Protein AF-A0A353QEZ8-F1 (afdb_monomer_lite)

Sequence (221 aa):
MSKSEMMSGVDLIPYDQINIMETLREEAIQALGQERWDVITAGIEMPADDMEPEYLSHLTRELLKHIDSMVDPHVSRTIFCRVKHGLKHSDFRWAREQFLKYNDIDSFCAAMRSETLDKFALTAKTGAFYHGQPVDDSVLRFVREQPYLLYGARDRNTIAAIAIPCETQKYLRESDPVKKKYYACHCQFARESLLQKEGTVSTTLCNCSLGHTKVFWEAAL

Secondary structure (DSSP, 8-state):
-----GGGGGGG--GGG--HHHHHHHHHHHHH-HHHHHHHTTTPPPP-TTS-HHHHHHHHHHHHHHHHHHS-HHHHHHHHTS-TT---GGGGHHHHHHHHHH-SHHHHHHHHHHHHHHHHHHHHHHT-EETTEE--HHHHHHHHH-TTBTT-EEETTEEE-BPPPTTHHHHHH--SHHHHHHHH---HHHHGGGG-TT----GGGGGSTTTTHHHHHHHH-

Structure (mmCIF, N/CA/C/O backbone):
data_AF-A0A353QEZ8-F1
#
_entry.id   AF-A0A353QEZ8-F1
#
loop_
_atom_site.group_PDB
_atom_site.id
_atom_site.type_symbol
_atom_site.label_atom_id
_atom_site.label_alt_id
_atom_site.label_comp_id
_atom_site.label_asym_id
_atom_site.label_entity_id
_atom_site.label_seq_id
_atom_site.pdbx_PDB_ins_code
_atom_site.Cartn_x
_atom_site.Cartn_y
_atom_site.Cartn_z
_atom_site.occupancy
_atom_site.B_iso_or_equiv
_atom_site.auth_seq_id
_atom_site.auth_comp_id
_atom_site.auth_asym_id
_atom_site.auth_atom_id
_atom_site.pdbx_PDB_model_num
ATOM 1 N N . MET A 1 1 ? 16.031 1.992 -30.615 1.00 35.91 1 MET A N 1
ATOM 2 C CA . MET A 1 1 ? 14.703 2.335 -30.065 1.00 35.91 1 MET A CA 1
ATOM 3 C C . MET A 1 1 ? 14.927 3.339 -28.952 1.00 35.91 1 MET A C 1
ATOM 5 O O . MET A 1 1 ? 15.820 3.106 -28.146 1.00 35.91 1 MET A O 1
ATOM 9 N N . SER A 1 2 ? 14.219 4.471 -28.974 1.00 39.56 2 SER A N 1
ATOM 10 C CA . SER A 1 2 ? 14.243 5.448 -27.876 1.00 39.56 2 SER A CA 1
ATOM 11 C C . SER A 1 2 ? 14.005 4.717 -26.554 1.00 39.56 2 SER A C 1
ATOM 13 O O . SER A 1 2 ? 13.155 3.824 -26.524 1.00 39.56 2 SER A O 1
ATOM 15 N N . LYS A 1 3 ? 14.764 5.040 -25.498 1.00 47.81 3 LYS A N 1
ATOM 16 C CA . LYS A 1 3 ? 14.470 4.534 -24.151 1.00 47.81 3 LYS A CA 1
ATOM 17 C C . LYS A 1 3 ? 13.028 4.927 -23.848 1.00 47.81 3 LYS A C 1
ATOM 19 O O . LYS A 1 3 ? 12.711 6.108 -23.781 1.00 47.81 3 LYS A O 1
ATOM 24 N N . SER A 1 4 ? 12.158 3.930 -23.776 1.00 50.00 4 SER A N 1
ATOM 25 C CA . SER A 1 4 ? 10.764 4.124 -23.415 1.00 50.00 4 SER A CA 1
ATOM 26 C C . SER A 1 4 ? 10.732 4.685 -21.998 1.00 50.00 4 SER A C 1
ATOM 28 O O . SER A 1 4 ? 11.119 3.992 -21.066 1.00 50.00 4 SER A O 1
ATOM 30 N N . GLU A 1 5 ? 10.302 5.933 -21.844 1.00 67.94 5 GLU A N 1
ATOM 31 C CA . GLU A 1 5 ? 9.960 6.531 -20.551 1.00 67.94 5 GLU A CA 1
ATOM 32 C C . GLU A 1 5 ? 8.515 6.149 -20.208 1.00 67.94 5 GLU A C 1
ATOM 34 O O . GLU A 1 5 ? 7.659 7.003 -20.004 1.00 67.94 5 GLU A O 1
ATOM 39 N N . MET A 1 6 ? 8.184 4.857 -20.253 1.00 73.44 6 MET A N 1
ATOM 40 C CA . MET A 1 6 ? 6.796 4.430 -20.078 1.00 73.44 6 MET A CA 1
ATOM 41 C C . MET A 1 6 ? 6.323 4.745 -18.663 1.00 73.44 6 MET A C 1
ATOM 43 O O . MET A 1 6 ? 5.170 5.121 -18.489 1.00 73.44 6 MET A O 1
ATOM 47 N N . MET A 1 7 ? 7.208 4.651 -17.670 1.00 72.81 7 MET A N 1
ATOM 48 C CA . MET A 1 7 ? 6.877 4.952 -16.283 1.00 72.81 7 MET A CA 1
ATOM 49 C C . MET A 1 7 ? 7.164 6.405 -15.870 1.00 72.81 7 MET A C 1
ATOM 51 O O . MET A 1 7 ? 7.142 6.682 -14.674 1.00 72.81 7 MET A O 1
ATOM 55 N N . SER A 1 8 ? 7.448 7.342 -16.786 1.00 71.00 8 SER A N 1
ATOM 56 C CA . SER A 1 8 ? 7.595 8.766 -16.409 1.00 71.00 8 SER A CA 1
ATOM 57 C C . SER A 1 8 ? 6.282 9.384 -15.928 1.00 71.00 8 SER A C 1
ATOM 59 O O . SER A 1 8 ? 6.289 10.304 -15.119 1.00 71.00 8 SER A O 1
ATOM 61 N N . GLY A 1 9 ? 5.139 8.831 -16.350 1.00 72.31 9 GLY A N 1
ATOM 62 C CA . GLY A 1 9 ? 3.827 9.263 -15.868 1.00 72.31 9 GLY A CA 1
ATOM 63 C C . GLY A 1 9 ? 3.590 9.003 -14.375 1.00 72.31 9 GLY A C 1
ATOM 64 O O . GLY A 1 9 ? 2.704 9.615 -13.788 1.00 72.31 9 GLY A O 1
ATOM 65 N N . VAL A 1 10 ? 4.392 8.141 -13.738 1.00 73.38 10 VAL A N 1
ATOM 66 C CA . VAL A 1 10 ? 4.358 7.919 -12.281 1.00 73.38 10 VAL A CA 1
ATOM 67 C C . VAL A 1 10 ? 4.834 9.156 -11.524 1.00 73.38 10 VAL A C 1
ATOM 69 O O . VAL A 1 10 ? 4.307 9.469 -10.459 1.00 73.38 10 VAL A O 1
ATOM 72 N N . ASP A 1 11 ? 5.792 9.887 -12.092 1.00 73.31 11 ASP A N 1
ATOM 73 C CA . ASP A 1 11 ? 6.362 11.087 -11.476 1.00 73.31 11 ASP A CA 1
ATOM 74 C C . ASP A 1 11 ? 5.389 12.284 -11.532 1.00 73.31 11 ASP A C 1
ATOM 76 O O . ASP A 1 11 ? 5.638 13.316 -10.916 1.00 73.31 11 ASP A O 1
ATOM 80 N N . LEU A 1 12 ? 4.261 12.143 -12.244 1.00 74.94 12 LEU A N 1
ATOM 81 C CA . LEU A 1 12 ? 3.205 13.153 -12.381 1.00 74.94 12 LEU A CA 1
ATOM 82 C C . LEU A 1 12 ? 2.049 12.968 -11.381 1.00 74.94 12 LEU A C 1
ATOM 84 O O . LEU A 1 12 ? 1.068 13.708 -11.447 1.00 74.94 12 LEU A O 1
ATOM 88 N N . ILE A 1 13 ? 2.122 11.976 -10.484 1.00 75.25 13 ILE A N 1
ATOM 89 C CA . ILE A 1 13 ? 1.060 11.709 -9.505 1.00 75.25 13 ILE A CA 1
ATOM 90 C C . ILE A 1 13 ? 1.039 12.832 -8.444 1.00 75.25 13 ILE A C 1
ATOM 92 O O . ILE A 1 13 ? 2.059 13.055 -7.785 1.00 75.25 13 ILE A O 1
ATOM 96 N N . PRO A 1 14 ? -0.103 13.516 -8.228 1.00 72.88 14 PRO A N 1
ATOM 97 C CA . PRO A 1 14 ? -0.186 14.707 -7.378 1.00 72.88 14 PRO A CA 1
ATOM 98 C C . PRO A 1 14 ? -0.328 14.355 -5.889 1.00 72.88 14 PRO A C 1
ATOM 100 O O . PRO A 1 14 ? -1.375 14.576 -5.284 1.00 72.88 14 PRO A O 1
ATOM 103 N N . TYR A 1 15 ? 0.716 13.773 -5.289 1.00 71.75 15 TYR A N 1
ATOM 104 C CA . TYR A 1 15 ? 0.690 13.343 -3.882 1.00 71.75 15 TYR A CA 1
ATOM 105 C C . TYR A 1 15 ? 0.483 14.475 -2.863 1.00 71.75 15 TYR A C 1
ATOM 107 O O . TYR A 1 15 ? 0.066 14.217 -1.740 1.00 71.75 15 TYR A O 1
ATOM 115 N N . ASP A 1 16 ? 0.765 15.713 -3.252 1.00 65.69 16 ASP A N 1
ATOM 116 C CA . ASP A 1 16 ? 0.730 16.921 -2.427 1.00 65.69 16 ASP A CA 1
ATOM 117 C C . ASP A 1 16 ? -0.678 17.497 -2.195 1.00 65.69 16 ASP A C 1
ATOM 119 O O . ASP A 1 16 ? -0.845 18.374 -1.351 1.00 65.69 16 ASP A O 1
ATOM 123 N N . GLN A 1 17 ? -1.697 17.008 -2.907 1.00 65.06 17 GLN A N 1
ATOM 124 C CA . GLN A 1 17 ? -3.075 17.526 -2.841 1.00 65.06 17 GLN A CA 1
ATOM 125 C C . GLN A 1 17 ? -4.049 16.581 -2.128 1.00 65.06 17 GLN A C 1
ATOM 127 O O . GLN A 1 17 ? -5.261 16.654 -2.328 1.00 65.06 17 GLN A O 1
ATOM 132 N N . ILE A 1 18 ? -3.526 15.648 -1.339 1.00 72.88 18 ILE A N 1
ATOM 133 C CA . ILE A 1 18 ? -4.266 14.469 -0.907 1.00 72.88 18 ILE A CA 1
ATOM 134 C C . ILE A 1 18 ? -4.491 14.512 0.601 1.00 72.88 18 ILE A C 1
ATOM 136 O O . ILE A 1 18 ? -3.535 14.560 1.366 1.00 72.88 18 ILE A O 1
ATOM 140 N N . ASN A 1 19 ? -5.757 14.410 1.012 1.00 83.94 19 ASN A N 1
ATOM 141 C CA . ASN A 1 19 ? -6.149 14.157 2.395 1.00 83.94 19 ASN A CA 1
ATOM 142 C C . ASN A 1 19 ? -6.776 12.759 2.490 1.00 83.94 19 ASN A C 1
ATOM 144 O O . ASN A 1 19 ? -7.874 12.498 1.979 1.00 83.94 19 ASN A O 1
ATOM 148 N N . ILE A 1 20 ? -6.052 11.841 3.134 1.00 88.81 20 ILE A N 1
ATOM 149 C CA . ILE A 1 20 ? -6.443 10.426 3.219 1.00 88.81 20 ILE A CA 1
ATOM 150 C C . ILE A 1 20 ? -7.762 10.251 3.977 1.00 88.81 20 ILE A C 1
ATOM 152 O O . ILE A 1 20 ? -8.596 9.417 3.605 1.00 88.81 20 ILE A O 1
ATOM 156 N N . MET A 1 21 ? -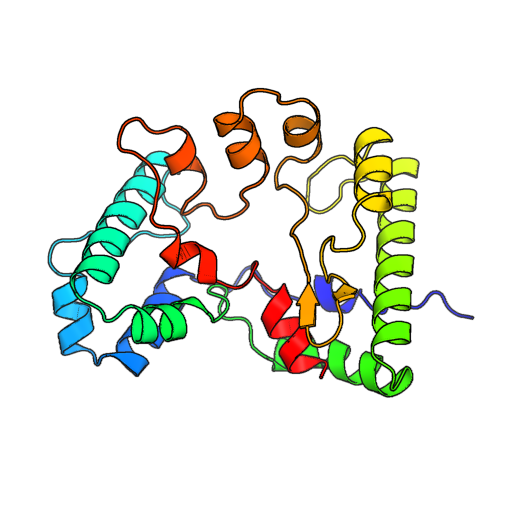7.966 11.042 5.028 1.00 91.56 21 MET A N 1
ATOM 157 C CA . MET A 1 21 ? -9.122 10.907 5.913 1.00 91.56 21 MET A CA 1
ATOM 158 C C . MET A 1 21 ? -10.359 11.615 5.372 1.00 91.56 21 MET A C 1
ATOM 160 O O . MET A 1 21 ? -11.470 11.122 5.562 1.00 91.56 21 MET A O 1
ATOM 164 N N . GLU A 1 22 ? -10.184 12.691 4.606 1.00 91.56 22 GLU A N 1
ATOM 165 C CA . GLU A 1 22 ? -11.266 13.283 3.817 1.00 91.56 22 GLU A CA 1
ATOM 166 C C . GLU A 1 22 ? -11.769 12.304 2.750 1.00 91.56 22 GLU A C 1
ATOM 168 O O . GLU A 1 22 ? -12.967 12.029 2.693 1.00 91.56 22 GLU A O 1
ATOM 173 N N . THR A 1 23 ? -10.857 11.672 2.001 1.00 91.62 23 THR A N 1
ATOM 174 C CA . THR A 1 23 ? -11.215 10.641 1.011 1.00 91.62 23 THR A CA 1
ATOM 175 C C . THR A 1 23 ? -11.970 9.479 1.667 1.00 91.62 23 THR A C 1
ATOM 177 O O . THR A 1 23 ? -12.992 9.021 1.154 1.00 91.62 23 THR A O 1
ATOM 180 N N . LEU A 1 24 ? -11.499 8.999 2.828 1.00 93.62 24 LEU A N 1
ATOM 181 C CA . LEU A 1 24 ? -12.193 7.952 3.583 1.00 93.62 24 LEU A CA 1
ATOM 182 C C . LEU A 1 24 ? -13.606 8.385 3.987 1.00 93.62 24 LEU A C 1
ATOM 184 O O . LEU A 1 24 ? -14.548 7.609 3.826 1.00 93.62 24 LEU A O 1
ATOM 188 N N . ARG A 1 25 ? -13.750 9.606 4.512 1.00 94.56 25 ARG A N 1
ATOM 189 C CA . ARG A 1 25 ? -15.034 10.163 4.941 1.00 94.56 25 ARG A CA 1
ATOM 190 C C . ARG A 1 25 ? -16.020 10.233 3.779 1.00 94.56 25 ARG A C 1
ATOM 192 O O . ARG A 1 25 ? -17.154 9.791 3.933 1.00 94.56 25 ARG A O 1
ATOM 199 N N . GLU A 1 26 ? -15.605 10.758 2.631 1.00 94.56 26 GLU A N 1
ATOM 200 C CA . GLU A 1 26 ? -16.464 10.865 1.448 1.00 94.56 26 GLU A CA 1
ATOM 201 C C . GLU A 1 26 ? -16.960 9.495 0.974 1.00 94.56 26 GLU A C 1
ATOM 203 O O . GLU A 1 26 ? -18.160 9.303 0.771 1.00 94.56 26 GLU A O 1
ATOM 208 N N . GLU A 1 27 ? -16.062 8.514 0.861 1.00 94.25 27 GLU A N 1
ATOM 209 C CA . GLU A 1 27 ? -16.424 7.161 0.430 1.00 94.25 27 GLU A CA 1
ATOM 210 C C . GLU A 1 27 ? -17.306 6.438 1.455 1.00 94.25 27 GLU A C 1
ATOM 212 O O . GLU A 1 27 ? -18.241 5.724 1.081 1.00 94.25 27 GLU A O 1
ATOM 217 N N . ALA A 1 28 ? -17.053 6.640 2.749 1.00 95.81 28 ALA A N 1
ATOM 218 C CA . ALA A 1 28 ? -17.876 6.077 3.808 1.00 95.81 28 ALA A CA 1
ATOM 219 C C . ALA A 1 28 ? -19.281 6.698 3.827 1.00 95.81 28 ALA A C 1
ATOM 221 O O . ALA A 1 28 ? -20.261 5.961 3.906 1.00 95.81 28 ALA A O 1
ATOM 222 N N . ILE A 1 29 ? -19.404 8.023 3.683 1.00 97.44 29 ILE A N 1
ATOM 223 C CA . ILE A 1 29 ? -20.702 8.708 3.568 1.00 97.44 29 ILE A CA 1
ATOM 224 C C . ILE A 1 29 ? -21.439 8.244 2.310 1.00 97.44 29 ILE A C 1
ATOM 226 O O . ILE A 1 29 ? -22.643 7.998 2.368 1.00 97.44 29 ILE A O 1
ATOM 230 N N . GLN A 1 30 ? -20.739 8.071 1.188 1.00 96.06 30 GLN A N 1
ATOM 231 C CA . GLN A 1 30 ? -21.344 7.556 -0.038 1.00 96.06 30 GLN A CA 1
ATOM 232 C C . GLN A 1 30 ? -21.907 6.138 0.151 1.00 96.06 30 GLN A C 1
ATOM 234 O O . GLN A 1 30 ? -22.967 5.824 -0.390 1.00 96.06 30 GLN A O 1
ATOM 239 N N . ALA A 1 31 ? -21.210 5.279 0.898 1.00 96.25 31 ALA A N 1
ATOM 240 C CA . ALA A 1 31 ? -21.607 3.888 1.103 1.00 96.25 31 ALA A CA 1
ATOM 241 C C . ALA A 1 31 ? -22.652 3.695 2.217 1.00 96.25 31 ALA A C 1
ATOM 243 O O . ALA A 1 31 ? -23.483 2.793 2.124 1.00 96.25 31 ALA A O 1
ATOM 244 N N . LEU A 1 32 ? -22.597 4.504 3.278 1.00 97.25 32 LEU A N 1
ATOM 245 C CA . LEU A 1 32 ? -23.343 4.287 4.525 1.00 97.25 32 LEU A CA 1
ATOM 246 C C . LEU A 1 32 ? -24.359 5.393 4.839 1.00 97.25 32 LEU A C 1
ATOM 248 O O . LEU A 1 32 ? -25.254 5.183 5.656 1.00 97.25 32 LEU A O 1
ATOM 252 N N . GLY A 1 33 ? -24.221 6.562 4.213 1.00 98.00 33 GLY A N 1
ATOM 253 C CA . GLY A 1 33 ? -24.948 7.780 4.559 1.00 98.00 33 GLY A CA 1
ATOM 254 C C . GLY A 1 33 ? -24.299 8.574 5.700 1.00 98.00 33 GLY A C 1
ATOM 255 O O . GLY A 1 33 ? -23.572 8.033 6.536 1.00 98.00 33 GLY A O 1
ATOM 256 N N . GLN A 1 34 ? -24.595 9.879 5.743 1.00 98.12 34 GLN A N 1
ATOM 257 C CA . GLN A 1 34 ? -24.049 10.820 6.732 1.00 98.12 34 GLN A CA 1
ATOM 258 C C . GLN A 1 34 ? -24.384 10.409 8.172 1.00 98.12 34 GLN A C 1
ATOM 260 O O . GLN A 1 34 ? -23.487 10.334 9.001 1.00 98.12 34 GLN A O 1
ATOM 265 N N . GLU A 1 35 ? -25.644 10.066 8.459 1.00 98.19 35 GLU A N 1
ATOM 266 C CA . GLU A 1 35 ? -26.078 9.698 9.817 1.00 98.19 35 GLU A CA 1
ATOM 267 C C . GLU A 1 35 ? -25.301 8.497 10.367 1.00 98.19 35 GLU A C 1
ATOM 269 O O . GLU A 1 35 ? -24.932 8.458 11.541 1.00 98.19 35 GLU A O 1
ATOM 274 N N . ARG A 1 36 ? -25.020 7.503 9.515 1.00 97.81 36 ARG A N 1
ATOM 275 C CA . ARG A 1 36 ? -24.267 6.319 9.929 1.00 97.81 36 ARG A CA 1
ATOM 276 C C . ARG A 1 36 ? -22.797 6.647 10.157 1.00 97.81 36 ARG A C 1
ATOM 278 O O . ARG A 1 36 ? -22.223 6.132 11.114 1.00 97.81 36 ARG A O 1
ATOM 285 N N . TRP A 1 37 ? -22.209 7.492 9.310 1.00 97.69 37 TRP A N 1
ATOM 286 C CA . TRP A 1 37 ? -20.852 7.998 9.507 1.00 97.69 37 TRP A CA 1
ATOM 287 C C . TRP A 1 37 ? -20.721 8.740 10.839 1.00 97.69 37 TRP A C 1
ATOM 289 O O . TRP A 1 37 ? -19.831 8.415 11.618 1.00 97.69 37 TRP A O 1
ATOM 299 N N . ASP A 1 38 ? -21.657 9.640 11.146 1.00 97.88 38 ASP A N 1
ATOM 300 C CA . ASP A 1 38 ? -21.644 10.420 12.387 1.00 97.88 38 ASP A CA 1
ATOM 301 C C . ASP A 1 38 ? -21.696 9.520 13.628 1.00 97.88 38 ASP A C 1
ATOM 303 O O . ASP A 1 38 ? -20.985 9.769 14.598 1.00 97.88 38 ASP A O 1
ATOM 307 N N . VAL A 1 39 ? -22.483 8.436 13.584 1.00 98.00 39 VAL A N 1
ATOM 308 C CA . VAL A 1 39 ? -22.523 7.421 14.652 1.00 98.00 39 VAL A CA 1
ATOM 309 C C . VAL A 1 39 ? -21.194 6.676 14.777 1.00 98.00 39 VAL A C 1
ATOM 311 O O . VAL A 1 39 ? -20.726 6.461 15.892 1.00 98.00 39 VAL A O 1
ATOM 314 N N . ILE A 1 40 ? -20.580 6.282 13.657 1.00 97.31 40 ILE A N 1
ATOM 315 C CA . ILE A 1 40 ? -19.292 5.572 13.654 1.00 97.31 40 ILE A CA 1
ATOM 316 C C . ILE A 1 40 ? -18.195 6.452 14.255 1.00 97.31 40 ILE A C 1
ATOM 318 O O . ILE A 1 40 ? -17.393 5.958 15.042 1.00 97.31 40 ILE A O 1
ATOM 322 N N . THR A 1 41 ? -18.164 7.742 13.925 1.00 97.06 41 THR A N 1
ATOM 323 C CA . THR A 1 41 ? -17.123 8.672 14.390 1.00 97.06 41 THR A CA 1
ATOM 324 C C . THR A 1 41 ? -17.473 9.395 15.690 1.00 97.06 41 THR A C 1
ATOM 326 O O . THR A 1 41 ? -16.706 10.239 16.150 1.00 97.06 41 THR A O 1
ATOM 329 N N . ALA A 1 42 ? -18.626 9.105 16.295 1.00 96.94 42 ALA A N 1
ATOM 330 C CA . ALA A 1 42 ? -19.063 9.771 17.514 1.00 96.94 42 ALA A CA 1
ATOM 331 C C . ALA A 1 42 ? -18.048 9.565 18.650 1.00 96.94 42 ALA A C 1
ATOM 333 O O . ALA A 1 42 ? -17.753 8.437 19.044 1.00 96.94 42 ALA A O 1
ATOM 334 N N . GLY A 1 43 ? -17.536 10.672 19.196 1.00 94.94 43 GLY A N 1
ATOM 335 C CA . GLY A 1 43 ? -16.580 10.656 20.306 1.00 94.94 43 GLY A CA 1
ATOM 336 C C . GLY A 1 43 ? -15.141 10.301 19.920 1.00 94.94 43 GLY A C 1
ATOM 337 O O . GLY A 1 43 ? -14.319 10.145 20.818 1.00 94.94 43 GLY A O 1
ATOM 338 N N . ILE A 1 44 ? -14.828 10.195 18.625 1.00 94.12 44 ILE A N 1
ATOM 339 C CA . ILE A 1 44 ? -13.468 9.966 18.128 1.00 94.12 44 ILE A CA 1
ATOM 340 C C . ILE A 1 44 ? -12.902 11.272 17.568 1.00 94.12 44 ILE A C 1
ATOM 342 O O . ILE A 1 44 ? -13.549 11.956 16.775 1.00 94.12 44 ILE A O 1
ATOM 346 N N . GLU A 1 45 ? -11.671 11.606 17.954 1.00 95.56 45 GLU A N 1
ATOM 347 C CA . GLU A 1 45 ? -10.880 12.598 17.230 1.00 95.56 45 GLU A CA 1
ATOM 348 C C . GLU A 1 45 ? -10.412 11.995 15.902 1.00 95.56 45 GLU A C 1
ATOM 350 O O . GLU A 1 45 ? -9.832 10.908 15.867 1.00 95.56 45 GLU A O 1
ATOM 355 N N . MET A 1 46 ? -10.682 12.690 14.796 1.00 95.12 46 MET A N 1
ATOM 356 C CA . MET A 1 46 ? -10.327 12.172 13.482 1.00 95.12 46 MET A CA 1
ATOM 357 C C . MET A 1 46 ? -8.808 12.223 13.275 1.00 95.12 46 MET A C 1
ATOM 359 O O . MET A 1 46 ? -8.226 13.298 13.417 1.00 95.12 46 MET A O 1
ATOM 363 N N . PRO A 1 47 ? -8.167 11.102 12.894 1.00 94.94 47 PRO A N 1
ATOM 364 C CA . PRO A 1 47 ? -6.757 11.106 12.515 1.00 94.94 47 PRO A CA 1
ATOM 365 C C . PRO A 1 47 ? -6.502 12.063 11.337 1.00 94.94 47 PRO A C 1
ATOM 367 O O . PRO A 1 47 ? -7.350 12.205 10.455 1.00 94.94 47 PRO A O 1
ATOM 370 N N . ALA A 1 48 ? -5.328 12.691 11.300 1.00 91.62 48 ALA A N 1
ATOM 371 C CA . ALA A 1 48 ? -4.911 13.609 10.239 1.00 91.62 48 ALA A CA 1
ATOM 372 C C . ALA A 1 48 ? -3.432 13.410 9.875 1.00 91.62 48 ALA A C 1
ATOM 374 O O . ALA A 1 48 ? -2.635 12.951 10.692 1.00 91.62 48 ALA A O 1
ATOM 375 N N . ASP A 1 49 ? -3.076 13.735 8.630 1.00 86.56 49 ASP A N 1
ATOM 376 C CA . ASP A 1 49 ? -1.764 13.430 8.041 1.00 86.56 49 ASP A CA 1
ATOM 377 C C . ASP A 1 49 ? -0.577 14.128 8.732 1.00 86.56 49 ASP A C 1
ATOM 379 O O . ASP A 1 49 ? 0.553 13.661 8.614 1.00 86.56 49 ASP A O 1
ATOM 383 N N . ASP A 1 50 ? -0.813 15.232 9.441 1.00 88.69 50 ASP A N 1
ATOM 384 C CA . ASP A 1 50 ? 0.199 16.057 10.112 1.00 88.69 50 ASP A CA 1
ATOM 385 C C . ASP A 1 50 ? 0.391 15.724 11.602 1.00 88.69 50 ASP A C 1
ATOM 387 O O . ASP A 1 50 ? 1.206 16.352 12.285 1.00 88.69 50 ASP A O 1
ATOM 391 N N . MET A 1 51 ? -0.337 14.729 12.113 1.00 94.56 51 MET A N 1
ATOM 392 C CA . MET A 1 51 ? -0.250 14.305 13.508 1.00 94.56 51 MET A CA 1
ATOM 393 C C . MET A 1 51 ? 1.034 13.523 13.808 1.00 94.56 51 MET A C 1
ATOM 395 O O . MET A 1 51 ? 1.631 12.874 12.948 1.00 94.56 51 MET A O 1
ATOM 399 N N . GLU A 1 52 ? 1.438 13.544 15.080 1.00 96.50 52 GLU A N 1
ATOM 400 C CA . GLU A 1 52 ? 2.555 12.737 15.572 1.00 96.50 52 GLU A CA 1
ATOM 401 C C . GLU A 1 52 ? 2.277 11.230 15.328 1.00 96.50 52 GLU A C 1
ATOM 403 O O . GLU A 1 52 ? 1.158 10.779 15.586 1.00 96.50 52 GLU A O 1
ATOM 408 N N . PRO A 1 53 ? 3.247 10.444 14.811 1.00 96.25 53 PRO A N 1
ATOM 409 C CA . PRO A 1 53 ? 3.023 9.061 14.376 1.00 96.25 53 PRO A CA 1
ATOM 410 C C . PRO A 1 53 ? 2.395 8.107 15.400 1.00 96.25 53 PRO A C 1
ATOM 412 O O . PRO A 1 53 ? 1.541 7.289 15.028 1.00 96.25 53 PRO A O 1
ATOM 415 N N . GLU A 1 54 ? 2.811 8.169 16.668 1.00 96.44 54 GLU A N 1
ATOM 416 C CA . GLU A 1 54 ? 2.257 7.310 17.712 1.00 96.44 54 GLU A CA 1
ATOM 417 C C . GLU A 1 54 ? 0.789 7.662 17.982 1.00 96.44 54 GLU A C 1
ATOM 419 O O . GLU A 1 54 ? -0.065 6.764 18.024 1.00 96.44 54 GLU A O 1
ATOM 424 N N . TYR A 1 55 ? 0.480 8.954 18.099 1.00 97.25 55 TYR A N 1
ATOM 425 C CA . TYR A 1 55 ? -0.886 9.439 18.295 1.00 97.25 55 TYR A CA 1
ATOM 426 C C . TYR A 1 55 ? -1.777 9.176 17.073 1.00 97.25 55 TYR A C 1
ATOM 428 O O . TYR A 1 55 ? -2.908 8.709 17.209 1.00 97.25 55 TYR A O 1
ATOM 436 N N . LEU A 1 56 ? -1.241 9.363 15.866 1.00 97.25 56 LEU A N 1
ATOM 437 C CA . LEU A 1 56 ? -1.928 9.072 14.610 1.00 97.25 56 LEU A CA 1
ATOM 438 C C . LEU A 1 56 ? -2.347 7.600 14.522 1.00 97.25 56 LEU A C 1
ATOM 440 O O . LEU A 1 56 ? -3.486 7.279 14.166 1.00 97.25 56 LEU A O 1
ATOM 444 N N . SER A 1 57 ? -1.437 6.690 14.874 1.00 97.06 57 SER A N 1
ATOM 445 C CA . SER A 1 57 ? -1.719 5.253 14.910 1.00 97.06 57 SER A CA 1
ATOM 446 C C . SER A 1 57 ? -2.755 4.889 15.976 1.00 97.06 57 SER A C 1
ATOM 448 O O . SER A 1 57 ? -3.584 4.006 15.740 1.00 97.06 57 SER A O 1
ATOM 450 N N . HIS A 1 58 ? -2.743 5.574 17.123 1.00 97.19 58 HIS A N 1
ATOM 451 C CA . HIS A 1 58 ? -3.753 5.413 18.169 1.00 97.19 58 HIS A CA 1
ATOM 452 C C . HIS A 1 58 ? -5.152 5.819 17.674 1.00 97.19 58 HIS A C 1
ATOM 454 O O . HIS A 1 58 ? -6.067 4.997 17.686 1.00 97.19 58 HIS A O 1
ATOM 460 N N . LEU A 1 59 ? -5.316 7.031 17.134 1.00 97.75 59 LEU A N 1
ATOM 461 C CA . LEU A 1 59 ? -6.610 7.497 16.614 1.00 97.75 59 LEU A CA 1
ATOM 462 C C . LEU A 1 59 ? -7.121 6.632 15.455 1.00 97.75 59 LEU A C 1
ATOM 464 O O . LEU A 1 59 ? -8.303 6.289 15.387 1.00 97.75 59 LEU A O 1
ATOM 468 N N . THR A 1 60 ? -6.220 6.206 14.568 1.00 97.38 60 THR A N 1
ATOM 469 C CA . THR A 1 60 ? -6.561 5.286 13.474 1.00 97.38 60 THR A CA 1
ATOM 470 C C . THR A 1 60 ? -7.095 3.962 14.011 1.00 97.38 60 THR A C 1
ATOM 472 O O . THR A 1 60 ? -8.066 3.416 13.489 1.00 97.38 60 THR A O 1
ATOM 475 N N . ARG A 1 61 ? -6.482 3.424 15.067 1.00 97.62 61 ARG A N 1
ATOM 476 C CA . ARG A 1 61 ? -6.928 2.182 15.696 1.00 97.62 61 ARG A CA 1
ATOM 477 C C . ARG A 1 61 ? -8.334 2.319 16.270 1.00 97.62 61 ARG A C 1
ATOM 479 O O . ARG A 1 61 ? -9.140 1.419 16.045 1.00 97.62 61 ARG A O 1
ATOM 486 N N . GLU A 1 62 ? -8.630 3.411 16.969 1.00 97.50 62 GLU A N 1
ATOM 487 C CA . GLU A 1 62 ? -9.966 3.672 17.520 1.00 97.50 62 GLU A CA 1
ATOM 488 C C . GLU A 1 62 ? -11.023 3.775 16.415 1.00 97.50 62 GLU A C 1
ATOM 490 O O . GLU A 1 62 ? -12.043 3.081 16.466 1.00 97.50 62 GLU A O 1
ATOM 495 N N . LEU A 1 63 ? -10.733 4.525 15.346 1.00 97.75 63 LEU A N 1
ATOM 496 C CA . LEU A 1 63 ? -11.606 4.608 14.174 1.00 97.75 63 LEU A CA 1
ATOM 497 C C . LEU A 1 63 ? -11.882 3.226 13.566 1.00 97.75 63 LEU A C 1
ATOM 499 O O . LEU A 1 63 ? -13.033 2.869 13.304 1.00 97.75 63 LEU A O 1
ATOM 503 N N . LEU A 1 64 ? -10.838 2.421 13.356 1.00 97.31 64 LEU A N 1
ATOM 504 C CA . LEU A 1 64 ? -10.990 1.101 12.749 1.00 97.31 64 LEU A CA 1
ATOM 505 C C . LEU A 1 64 ? -11.710 0.106 13.674 1.00 97.31 64 LEU A C 1
ATOM 507 O O . LEU A 1 64 ? -12.465 -0.719 13.170 1.00 97.31 64 LEU A O 1
ATOM 511 N N . LYS A 1 65 ? -11.569 0.208 15.005 1.00 97.19 65 LYS A N 1
ATOM 512 C CA . LYS A 1 65 ? -12.369 -0.583 15.963 1.00 97.19 65 LYS A CA 1
ATOM 513 C C . LYS A 1 65 ? -13.867 -0.291 15.817 1.00 97.19 65 LYS A C 1
ATOM 515 O O . LYS A 1 65 ? -14.681 -1.218 15.843 1.00 97.19 65 LYS A O 1
ATOM 520 N N . HIS A 1 66 ? -14.247 0.976 15.647 1.00 97.69 66 HIS A N 1
ATOM 521 C CA . HIS A 1 66 ? -15.644 1.346 15.407 1.00 97.69 66 HIS A CA 1
ATOM 522 C C . HIS A 1 66 ? -16.138 0.820 14.057 1.00 97.69 66 HIS A C 1
ATOM 524 O O . HIS A 1 66 ? -17.187 0.185 13.991 1.00 97.69 66 HIS A O 1
ATOM 530 N N . ILE A 1 67 ? -15.361 1.006 12.988 1.00 97.31 67 ILE A N 1
ATOM 531 C CA . ILE A 1 67 ? -15.720 0.500 11.657 1.00 97.31 67 ILE A CA 1
ATOM 532 C C . ILE A 1 67 ? -15.902 -1.021 11.678 1.00 97.31 67 ILE A C 1
ATOM 534 O O . ILE A 1 67 ? -16.945 -1.511 11.251 1.00 97.31 67 ILE A O 1
ATOM 538 N N . ASP A 1 68 ? -14.936 -1.767 12.213 1.00 97.25 68 ASP A N 1
ATOM 539 C CA . ASP A 1 68 ? -14.967 -3.233 12.216 1.00 97.25 68 ASP A CA 1
ATOM 540 C C . ASP A 1 68 ? -16.104 -3.804 13.084 1.00 97.25 68 ASP A C 1
ATOM 542 O O . ASP A 1 68 ? -16.553 -4.924 12.849 1.00 97.25 68 ASP A O 1
ATOM 546 N N . SER A 1 69 ? -16.589 -3.051 14.079 1.00 97.56 69 SER A N 1
ATOM 547 C CA . SER A 1 69 ? -17.707 -3.474 14.937 1.00 97.56 69 SER A CA 1
ATOM 548 C C . SER A 1 69 ? -19.084 -3.049 14.421 1.00 97.56 69 SER A C 1
ATOM 550 O O . SER A 1 69 ? -20.079 -3.701 14.739 1.00 97.56 69 SER A O 1
ATOM 552 N N . MET A 1 70 ? -19.168 -1.969 13.638 1.00 97.69 70 MET A N 1
ATOM 553 C CA . MET A 1 70 ? -20.441 -1.356 13.237 1.00 97.69 70 MET A CA 1
ATOM 554 C C . MET A 1 70 ? -20.771 -1.495 11.748 1.00 97.69 70 MET A C 1
ATOM 556 O O . MET A 1 70 ? -21.913 -1.215 11.360 1.00 97.69 70 MET A O 1
ATOM 560 N N . VAL A 1 71 ? -19.806 -1.878 10.912 1.00 97.56 71 VAL A N 1
ATOM 561 C CA . VAL A 1 71 ? -19.952 -1.951 9.454 1.00 97.56 71 VAL A CA 1
ATOM 562 C C . VAL A 1 71 ? -19.797 -3.393 8.992 1.00 97.56 71 VAL A C 1
ATOM 564 O O . VAL A 1 71 ? -18.874 -4.097 9.392 1.00 97.56 71 VAL A O 1
ATOM 567 N N . ASP A 1 72 ? -20.699 -3.827 8.111 1.00 97.06 72 ASP A N 1
ATOM 568 C CA . ASP A 1 72 ? -20.597 -5.142 7.487 1.00 97.06 72 ASP A CA 1
ATOM 569 C C . ASP A 1 72 ? -19.232 -5.302 6.774 1.00 97.06 72 ASP A C 1
ATOM 571 O O . ASP A 1 72 ? -18.826 -4.401 6.028 1.00 97.06 72 ASP A O 1
ATOM 575 N N . PRO A 1 73 ? -18.515 -6.429 6.951 1.00 95.12 73 PRO A N 1
ATOM 576 C CA . PRO A 1 73 ? -17.188 -6.614 6.366 1.00 95.12 73 PRO A CA 1
ATOM 577 C C . PRO A 1 73 ? -17.136 -6.473 4.838 1.00 95.12 73 PRO A C 1
ATOM 579 O O . PRO A 1 73 ? -16.116 -6.037 4.300 1.00 95.12 73 PRO A O 1
ATOM 582 N N . HIS A 1 74 ? -18.209 -6.816 4.115 1.00 94.69 74 HIS A N 1
ATOM 583 C CA . HIS A 1 74 ? -18.270 -6.635 2.665 1.00 94.69 74 HIS A CA 1
ATOM 584 C C . HIS A 1 74 ? -18.351 -5.151 2.298 1.00 94.69 74 HIS A C 1
ATOM 586 O O . HIS A 1 74 ? -17.618 -4.697 1.416 1.00 94.69 74 HIS A O 1
ATOM 592 N N . VAL A 1 75 ? -19.173 -4.387 3.023 1.00 95.69 75 VAL A N 1
ATOM 593 C CA . VAL A 1 75 ? -19.295 -2.934 2.836 1.00 95.69 75 VAL A CA 1
ATOM 594 C C . VAL A 1 75 ? -17.995 -2.224 3.221 1.00 95.69 75 VAL A C 1
ATOM 596 O O . VAL A 1 75 ? -17.489 -1.391 2.465 1.00 95.69 75 VAL A O 1
ATOM 599 N N . SER A 1 76 ? -17.389 -2.611 4.344 1.00 95.25 76 SER A N 1
ATOM 600 C CA . SER A 1 76 ? -16.077 -2.112 4.763 1.00 95.25 76 SER A CA 1
ATOM 601 C C . SER A 1 76 ? -15.026 -2.367 3.680 1.00 95.25 76 SER A C 1
ATOM 603 O O . SER A 1 76 ? -14.325 -1.451 3.249 1.00 95.25 76 SER A O 1
ATOM 605 N N . ARG A 1 77 ? -14.989 -3.577 3.108 1.00 92.44 77 ARG A N 1
ATOM 606 C CA . ARG A 1 77 ? -14.090 -3.881 1.991 1.00 92.44 77 ARG A CA 1
ATOM 607 C C . ARG A 1 77 ? -14.336 -2.980 0.782 1.00 92.44 77 ARG A C 1
ATOM 609 O O . ARG A 1 77 ? -13.358 -2.560 0.175 1.00 92.44 77 ARG A O 1
ATOM 616 N N . THR A 1 78 ? -15.581 -2.665 0.419 1.00 91.88 78 THR A N 1
ATOM 617 C CA . THR A 1 78 ? -15.853 -1.736 -0.697 1.00 91.88 78 THR A CA 1
ATOM 618 C C . THR A 1 78 ? -15.401 -0.305 -0.423 1.00 91.88 78 THR A C 1
ATOM 620 O O . THR A 1 78 ? -14.914 0.346 -1.343 1.00 91.88 78 THR A O 1
ATOM 623 N N . ILE A 1 79 ? -15.497 0.162 0.825 1.00 93.56 79 ILE A N 1
ATOM 624 C CA . ILE A 1 79 ? -14.982 1.476 1.227 1.00 93.56 79 ILE A CA 1
ATOM 625 C C . ILE A 1 79 ? -13.455 1.459 1.144 1.00 93.56 79 ILE A C 1
ATOM 627 O O . ILE A 1 79 ? -12.851 2.293 0.483 1.00 93.56 79 ILE A O 1
ATOM 631 N N . PHE A 1 80 ? -12.793 0.475 1.754 1.00 92.94 80 PHE A N 1
ATOM 632 C CA . PHE A 1 80 ? -11.335 0.472 1.847 1.00 92.94 80 PHE A CA 1
ATOM 633 C C . PHE A 1 80 ? -10.614 -0.045 0.599 1.00 92.94 80 PHE A C 1
ATOM 635 O O . PHE A 1 80 ? -9.424 0.210 0.489 1.00 92.94 80 PHE A O 1
ATOM 642 N N . CYS A 1 81 ? -11.271 -0.711 -0.359 1.00 89.94 81 CYS A N 1
ATOM 643 C CA . CYS A 1 81 ? -10.588 -1.248 -1.547 1.00 89.94 81 CYS A CA 1
ATOM 644 C C . CYS A 1 81 ? -10.115 -0.179 -2.540 1.00 89.94 81 CYS A C 1
ATOM 646 O O . CYS A 1 81 ? -9.291 -0.465 -3.414 1.00 89.94 81 CYS A O 1
ATOM 648 N N . ARG A 1 82 ? -10.626 1.049 -2.432 1.00 85.69 82 ARG A N 1
ATOM 649 C CA . ARG A 1 82 ? -10.159 2.187 -3.222 1.00 85.69 82 ARG A CA 1
ATOM 650 C C . ARG A 1 82 ? -8.958 2.843 -2.562 1.00 85.69 82 ARG A C 1
ATOM 652 O O . ARG A 1 82 ? -8.859 2.916 -1.333 1.00 85.69 82 ARG A O 1
ATOM 659 N N . VAL A 1 83 ? -8.045 3.322 -3.399 1.00 85.88 83 VAL A N 1
ATOM 660 C CA . VAL A 1 83 ? -6.868 4.064 -2.960 1.00 85.88 83 VAL A CA 1
ATOM 661 C C . VAL A 1 83 ? -7.294 5.280 -2.147 1.00 85.88 83 VAL A C 1
ATOM 663 O O . VAL A 1 83 ? -8.030 6.135 -2.622 1.00 85.88 83 VAL A O 1
ATOM 666 N N . LYS A 1 84 ? -6.804 5.369 -0.911 1.00 88.19 84 LYS A N 1
ATOM 667 C CA . LYS A 1 84 ? -7.149 6.481 -0.013 1.00 88.19 84 LYS A CA 1
ATOM 668 C C . LYS A 1 84 ? -6.403 7.766 -0.325 1.00 88.19 84 LYS A C 1
ATOM 670 O O . LYS A 1 84 ? -6.751 8.812 0.190 1.00 88.19 84 LYS A O 1
ATOM 675 N N . HIS A 1 85 ? -5.441 7.693 -1.236 1.00 84.69 85 HIS A N 1
ATOM 676 C CA . HIS A 1 85 ? -4.785 8.869 -1.769 1.00 84.69 85 HIS A CA 1
ATOM 677 C C . HIS A 1 85 ? -5.679 9.649 -2.767 1.00 84.69 85 HIS A C 1
ATOM 679 O O . HIS A 1 85 ? -5.186 10.485 -3.498 1.00 84.69 85 HIS A O 1
ATOM 685 N N . GLY A 1 86 ? -6.978 9.353 -2.898 1.00 84.88 86 GLY A N 1
ATOM 686 C CA . GLY A 1 86 ? -7.877 10.119 -3.780 1.00 84.88 86 GLY A CA 1
ATOM 687 C C . GLY A 1 86 ? -7.538 10.060 -5.279 1.00 84.88 86 GLY A C 1
ATOM 688 O O . GLY A 1 86 ? -8.085 10.832 -6.068 1.00 84.88 86 GLY A O 1
ATOM 689 N N . LEU A 1 87 ? -6.643 9.151 -5.683 1.00 87.94 87 LEU A N 1
ATOM 690 C CA . LEU A 1 87 ? -6.191 9.021 -7.065 1.00 87.94 87 LEU A CA 1
ATOM 691 C C . LEU A 1 87 ? -7.315 8.506 -7.963 1.00 87.94 87 LEU A C 1
ATOM 693 O O . LEU A 1 87 ? -8.053 7.580 -7.612 1.00 87.94 87 LEU A O 1
ATOM 697 N N . LYS A 1 88 ? -7.401 9.074 -9.161 1.00 88.50 88 LYS A N 1
ATOM 698 C CA . LYS A 1 88 ? -8.430 8.791 -10.160 1.00 88.50 88 LYS A CA 1
ATOM 699 C C . LYS A 1 88 ? -7.827 8.020 -11.325 1.00 88.50 88 LYS A C 1
ATOM 701 O O . LYS A 1 88 ? -6.654 8.168 -11.654 1.00 88.50 88 LYS A O 1
ATOM 706 N N . HIS A 1 89 ? -8.652 7.258 -12.045 1.00 91.38 89 HIS A N 1
ATOM 707 C CA . HIS A 1 89 ? -8.205 6.587 -13.278 1.00 91.38 89 HIS A CA 1
ATOM 708 C C . HIS A 1 89 ? -7.649 7.577 -14.316 1.00 91.38 89 HIS A C 1
ATOM 710 O O . HIS A 1 89 ? -6.741 7.235 -15.069 1.00 91.38 89 HIS A O 1
ATOM 716 N N . SER A 1 90 ? -8.143 8.822 -14.331 1.00 91.31 90 SER A N 1
ATOM 717 C CA . SER A 1 90 ? -7.646 9.884 -15.214 1.00 91.31 90 SER A CA 1
ATOM 718 C C . SER A 1 90 ? -6.176 10.232 -14.994 1.00 91.31 90 SER A C 1
ATOM 720 O O . SER A 1 90 ? -5.517 10.618 -15.960 1.00 91.31 90 SER A O 1
ATOM 722 N N . ASP A 1 91 ? -5.665 10.060 -13.774 1.00 89.81 91 ASP A N 1
ATOM 723 C CA . ASP A 1 91 ? -4.272 10.353 -13.410 1.00 89.81 91 ASP A CA 1
ATOM 724 C C . ASP A 1 91 ? -3.312 9.323 -14.034 1.00 89.81 91 ASP A C 1
ATOM 726 O O . ASP A 1 91 ? -2.123 9.572 -14.219 1.00 89.81 91 ASP A O 1
ATOM 730 N N . PHE A 1 92 ? -3.861 8.178 -14.454 1.00 91.31 92 PHE A N 1
ATOM 731 C CA . PHE A 1 92 ? -3.159 7.072 -15.101 1.00 91.31 92 PHE A CA 1
ATOM 732 C C . PHE A 1 92 ? -3.549 6.900 -16.573 1.00 91.31 92 PHE A C 1
ATOM 734 O O . PHE A 1 92 ? -3.334 5.836 -17.150 1.00 91.31 92 PHE A O 1
ATOM 741 N N . ARG A 1 93 ? -4.088 7.937 -17.230 1.00 91.38 93 ARG A N 1
ATOM 742 C CA . ARG A 1 93 ? -4.441 7.874 -18.663 1.00 91.38 93 ARG A CA 1
ATOM 743 C C . ARG A 1 93 ? -3.265 7.425 -19.536 1.00 91.38 93 ARG A C 1
ATOM 745 O O . ARG A 1 93 ? -3.445 6.635 -20.461 1.00 91.38 93 ARG A O 1
ATOM 752 N N . TRP A 1 94 ? -2.059 7.869 -19.193 1.00 90.62 94 TRP A N 1
ATOM 753 C CA . TRP A 1 94 ? -0.825 7.457 -19.859 1.00 90.62 94 TRP A CA 1
ATOM 754 C C . TRP A 1 94 ? -0.618 5.934 -19.807 1.00 90.62 94 TRP A C 1
ATOM 756 O O . TRP A 1 94 ? -0.134 5.353 -20.773 1.00 90.62 94 TRP A O 1
ATOM 766 N N . ALA A 1 95 ? -1.019 5.261 -18.722 1.00 93.00 95 ALA A N 1
ATOM 767 C CA . ALA A 1 95 ? -0.861 3.818 -18.572 1.00 93.00 95 ALA A CA 1
ATOM 768 C C . ALA A 1 95 ? -1.720 3.067 -19.594 1.00 93.00 95 ALA A C 1
ATOM 770 O O . ALA A 1 95 ? -1.235 2.136 -20.236 1.00 93.00 95 ALA A O 1
ATOM 771 N N . ARG A 1 96 ? -2.956 3.534 -19.823 1.00 94.75 96 ARG A N 1
ATOM 772 C CA . ARG A 1 96 ? -3.841 3.013 -20.875 1.00 94.75 96 ARG A CA 1
ATOM 773 C C . ARG A 1 96 ? -3.230 3.174 -22.258 1.00 94.75 96 ARG A C 1
ATOM 775 O O . ARG A 1 96 ? -3.210 2.232 -23.045 1.00 94.75 96 ARG A O 1
ATOM 782 N N . GLU A 1 97 ? -2.729 4.367 -22.558 1.00 93.88 97 GLU A N 1
ATOM 783 C CA . GLU A 1 97 ? -2.114 4.672 -23.852 1.00 93.88 97 GLU A CA 1
ATOM 784 C C . GLU A 1 97 ? -0.888 3.797 -24.123 1.00 93.88 97 GLU A C 1
ATOM 786 O O . GLU A 1 97 ? -0.664 3.383 -25.259 1.00 93.88 97 GLU A O 1
ATOM 791 N N . GLN A 1 98 ? -0.099 3.493 -23.090 1.00 93.25 98 GLN A N 1
ATOM 792 C CA . GLN A 1 98 ? 1.037 2.584 -23.207 1.00 93.25 98 GLN A CA 1
ATOM 793 C C . GLN A 1 98 ? 0.572 1.138 -23.358 1.00 93.25 98 GLN A C 1
ATOM 795 O O . GLN A 1 98 ? 1.025 0.466 -24.282 1.00 93.25 98 GLN A O 1
ATOM 800 N N . PHE A 1 99 ? -0.381 0.678 -22.543 1.00 95.38 99 PHE A N 1
ATOM 801 C CA . PHE A 1 99 ? -0.939 -0.669 -22.656 1.00 95.38 99 PHE A CA 1
ATOM 802 C C . PHE A 1 99 ? -1.470 -0.950 -24.067 1.00 95.38 99 PHE A C 1
ATOM 804 O O . PHE A 1 99 ? -1.131 -1.977 -24.646 1.00 95.38 99 PHE A O 1
ATOM 811 N N . LEU A 1 100 ? -2.204 -0.011 -24.676 1.00 96.19 100 LEU A N 1
ATOM 812 C CA . LEU A 1 100 ? -2.734 -0.157 -26.039 1.00 96.19 100 LEU A CA 1
ATOM 813 C C . LEU A 1 100 ? -1.648 -0.277 -27.123 1.00 96.19 100 LEU A C 1
ATOM 815 O O . LEU A 1 100 ? -1.909 -0.866 -28.169 1.00 96.19 100 LEU A O 1
ATOM 819 N N . LYS A 1 101 ? -0.433 0.243 -26.896 1.00 95.25 101 LYS A N 1
ATOM 820 C CA . LYS A 1 101 ? 0.699 0.071 -27.829 1.00 95.25 101 LYS A CA 1
ATOM 821 C C . LYS A 1 101 ? 1.270 -1.343 -27.786 1.00 95.25 101 LYS A C 1
ATOM 823 O O . LYS A 1 101 ? 1.692 -1.848 -28.821 1.00 95.25 101 LYS A O 1
ATOM 828 N N . TYR A 1 102 ? 1.302 -1.960 -26.605 1.00 95.12 102 TYR A N 1
ATOM 829 C CA . TYR A 1 102 ? 1.713 -3.358 -26.454 1.00 95.12 102 TYR A CA 1
ATOM 830 C C . TYR A 1 102 ? 0.588 -4.314 -26.863 1.00 95.12 102 TYR A C 1
ATOM 832 O O . TYR A 1 102 ? 0.856 -5.338 -27.481 1.00 95.12 102 TYR A O 1
ATOM 840 N N . ASN A 1 103 ? -0.660 -3.960 -26.532 1.00 94.25 103 ASN A N 1
ATOM 841 C CA . ASN A 1 103 ? -1.880 -4.741 -26.752 1.00 94.25 103 ASN A CA 1
ATOM 842 C C . ASN A 1 103 ? -1.773 -6.201 -26.268 1.00 94.25 103 ASN A C 1
ATOM 844 O O . ASN A 1 103 ? -2.386 -7.112 -26.821 1.00 94.25 103 ASN A O 1
ATOM 848 N N . ASP A 1 104 ? -0.957 -6.411 -25.239 1.00 95.19 104 ASP A N 1
ATOM 849 C CA . ASP A 1 104 ? -0.690 -7.697 -24.620 1.00 95.19 104 ASP A CA 1
A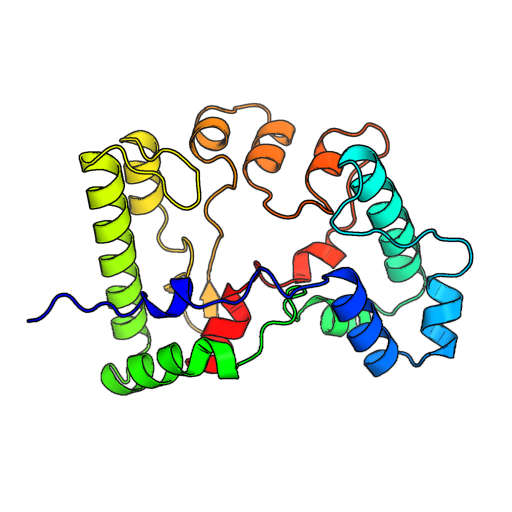TOM 850 C C . ASP A 1 104 ? -0.208 -7.459 -23.186 1.00 95.19 104 ASP A C 1
ATOM 852 O O . ASP A 1 104 ? 0.721 -6.685 -22.938 1.00 95.19 104 ASP A O 1
ATOM 856 N N . ILE A 1 105 ? -0.871 -8.106 -22.229 1.00 95.06 105 ILE A N 1
ATOM 857 C CA . ILE A 1 105 ? -0.631 -7.891 -20.798 1.00 95.06 105 ILE A CA 1
ATOM 858 C C . ILE A 1 105 ? 0.743 -8.392 -20.364 1.00 95.06 105 ILE A C 1
ATOM 860 O O . ILE A 1 105 ? 1.386 -7.753 -19.533 1.00 95.06 105 ILE A O 1
ATOM 864 N N . ASP A 1 106 ? 1.218 -9.487 -20.954 1.00 95.00 106 ASP A N 1
ATOM 865 C CA . ASP A 1 106 ? 2.491 -10.101 -20.591 1.00 95.00 106 ASP A CA 1
ATOM 866 C C . ASP A 1 106 ? 3.659 -9.266 -21.135 1.00 95.00 106 ASP A C 1
ATOM 868 O O . ASP A 1 106 ? 4.603 -8.958 -20.403 1.00 95.00 106 ASP A O 1
ATOM 872 N N . SER A 1 107 ? 3.540 -8.775 -22.370 1.00 95.38 107 SER A N 1
ATOM 873 C CA . SER A 1 107 ? 4.478 -7.826 -22.977 1.00 95.38 107 SER A CA 1
ATOM 874 C C . SER A 1 107 ? 4.521 -6.493 -22.224 1.00 95.38 107 SER A C 1
ATOM 876 O O . SER A 1 107 ? 5.606 -5.962 -21.9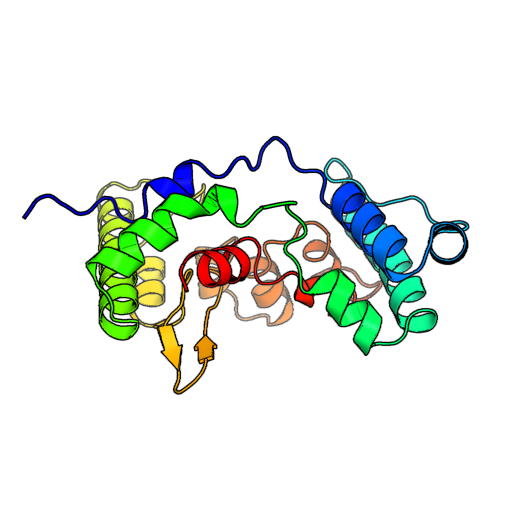82 1.00 95.38 107 SER A O 1
ATOM 878 N N . PHE A 1 108 ? 3.367 -5.968 -21.793 1.00 94.94 108 PHE A N 1
ATOM 879 C CA . PHE A 1 108 ? 3.300 -4.743 -20.991 1.00 94.94 108 PHE A CA 1
ATOM 880 C C . PHE A 1 108 ? 3.948 -4.920 -19.608 1.00 94.94 108 PHE A C 1
ATOM 882 O O . PHE A 1 108 ? 4.770 -4.094 -19.200 1.00 94.94 108 PHE A O 1
ATOM 889 N N . CYS A 1 109 ? 3.663 -6.030 -18.913 1.00 94.38 109 CYS A N 1
ATOM 890 C CA . CYS A 1 109 ? 4.330 -6.389 -17.655 1.00 94.38 109 CYS A CA 1
ATOM 891 C C . CYS A 1 109 ? 5.852 -6.486 -17.832 1.00 94.38 109 CYS A C 1
ATOM 893 O O . CYS A 1 109 ? 6.609 -5.921 -17.040 1.00 94.38 109 CYS A O 1
ATOM 895 N N . ALA A 1 110 ? 6.313 -7.176 -18.880 1.00 93.88 110 ALA A N 1
ATOM 896 C CA . ALA A 1 110 ? 7.736 -7.357 -19.157 1.00 93.88 110 ALA A CA 1
ATOM 897 C C . ALA A 1 110 ? 8.445 -6.019 -19.413 1.00 93.88 110 ALA A C 1
ATOM 899 O O . ALA A 1 110 ? 9.541 -5.790 -18.894 1.00 93.88 110 ALA A O 1
ATOM 900 N N . ALA A 1 111 ? 7.804 -5.107 -20.148 1.00 93.50 111 ALA A N 1
ATOM 901 C CA . ALA A 1 111 ? 8.324 -3.765 -20.370 1.00 93.50 111 ALA A CA 1
ATOM 902 C C . ALA A 1 111 ? 8.433 -2.963 -19.064 1.00 93.50 111 ALA A C 1
ATOM 904 O O . ALA A 1 111 ? 9.480 -2.367 -18.801 1.00 93.50 111 ALA A O 1
ATOM 905 N N . MET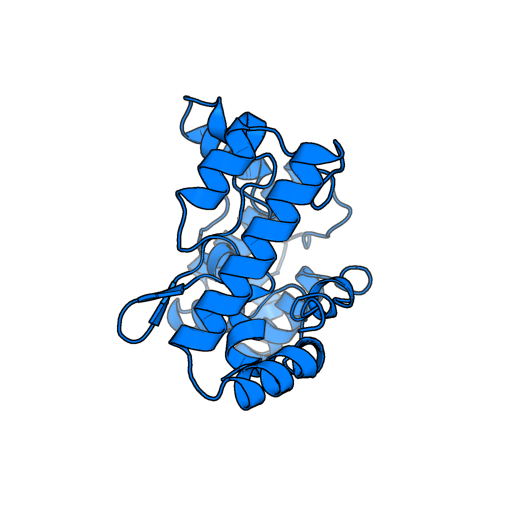 A 1 112 ? 7.401 -2.994 -18.207 1.00 92.31 112 MET A N 1
ATOM 906 C CA . MET A 1 112 ? 7.411 -2.273 -16.921 1.00 92.31 112 MET A CA 1
ATOM 907 C C . MET A 1 112 ? 8.501 -2.808 -16.008 1.00 92.31 112 MET A C 1
ATOM 909 O O . MET A 1 112 ? 9.223 -2.050 -15.354 1.00 92.31 112 MET A O 1
ATOM 913 N N . ARG A 1 113 ? 8.657 -4.132 -16.004 1.00 94.00 113 ARG A N 1
ATOM 914 C CA . ARG A 1 113 ? 9.704 -4.811 -15.258 1.00 94.00 113 ARG A CA 1
ATOM 915 C C . ARG A 1 113 ? 11.090 -4.398 -15.741 1.00 94.00 113 ARG A C 1
ATOM 917 O O . ARG A 1 113 ? 11.935 -4.078 -14.908 1.00 94.00 113 ARG A O 1
ATOM 924 N N . SER A 1 114 ? 11.319 -4.384 -17.053 1.00 93.69 114 SER A N 1
ATOM 925 C CA . SER A 1 114 ? 12.603 -3.978 -17.632 1.00 93.69 114 SER A CA 1
ATOM 926 C C . SER A 1 114 ? 12.952 -2.538 -17.260 1.00 93.69 114 SER A C 1
ATOM 928 O O . SER A 1 114 ? 14.046 -2.292 -16.761 1.00 93.69 114 SER A O 1
ATOM 930 N N . GLU A 1 115 ? 12.016 -1.598 -17.425 1.00 92.25 115 GLU A N 1
ATOM 931 C CA . GLU A 1 115 ? 12.255 -0.190 -17.087 1.00 92.25 115 GLU A CA 1
ATOM 932 C C . GLU A 1 115 ? 12.508 -0.003 -15.585 1.00 92.25 115 GLU A C 1
ATOM 934 O O . GLU A 1 115 ? 13.412 0.735 -15.193 1.00 92.25 115 GLU A O 1
ATOM 939 N N . THR A 1 116 ? 11.770 -0.720 -14.733 1.00 91.94 116 THR A N 1
ATOM 940 C CA . THR A 1 116 ? 12.011 -0.728 -13.285 1.00 91.94 116 THR A CA 1
ATOM 941 C C . THR A 1 116 ? 13.435 -1.190 -12.970 1.00 91.94 116 THR A C 1
ATOM 943 O O . THR A 1 116 ? 14.158 -0.510 -12.244 1.00 91.94 116 THR A O 1
ATOM 946 N N . LEU A 1 117 ? 13.872 -2.324 -13.527 1.00 93.94 117 LEU A N 1
ATOM 947 C CA . LEU A 1 117 ? 15.218 -2.856 -13.292 1.00 93.94 117 LEU A CA 1
ATOM 948 C C . LEU A 1 117 ? 16.316 -1.911 -13.788 1.00 93.94 117 LEU A C 1
ATOM 950 O O . LEU A 1 117 ? 17.309 -1.723 -13.083 1.00 93.94 117 LEU A O 1
ATOM 954 N N . ASP A 1 118 ? 16.121 -1.286 -14.949 1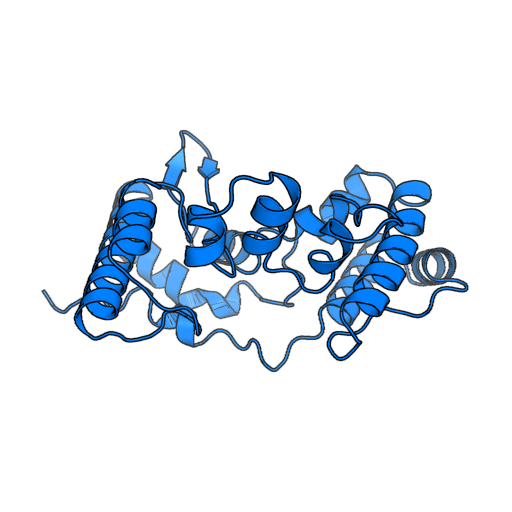.00 93.56 118 ASP A N 1
ATOM 955 C CA . ASP A 1 118 ? 17.053 -0.303 -15.501 1.00 93.56 118 ASP A CA 1
ATOM 956 C C . ASP A 1 118 ? 17.159 0.940 -14.610 1.00 93.56 118 ASP A C 1
ATOM 958 O O . ASP A 1 118 ? 18.268 1.422 -14.360 1.00 93.56 118 ASP A O 1
ATOM 962 N N . LYS A 1 119 ? 16.029 1.433 -14.079 1.00 91.75 119 LYS A N 1
ATOM 963 C CA . LYS A 1 119 ? 16.004 2.548 -13.119 1.00 91.75 119 LYS A CA 1
ATOM 964 C C . LYS A 1 119 ? 16.768 2.193 -11.847 1.00 91.75 119 LYS A C 1
ATOM 966 O O . LYS A 1 119 ? 17.673 2.932 -11.473 1.00 91.75 119 LYS A O 1
ATOM 971 N N . PHE A 1 120 ? 16.492 1.047 -11.221 1.00 94.25 120 PHE A N 1
ATOM 972 C CA . PHE A 1 120 ? 17.222 0.623 -10.018 1.00 94.25 120 PHE A CA 1
ATOM 973 C C . PHE A 1 120 ? 18.720 0.420 -10.274 1.00 94.25 120 PHE A C 1
ATOM 975 O O . PHE A 1 120 ? 19.537 0.828 -9.451 1.00 94.25 120 PHE A O 1
ATOM 982 N N . ALA A 1 121 ? 19.099 -0.169 -11.412 1.00 94.44 121 ALA A N 1
ATOM 983 C CA . ALA A 1 121 ? 20.503 -0.352 -11.772 1.00 94.44 121 ALA A CA 1
ATOM 984 C C . ALA A 1 121 ? 21.222 0.990 -11.980 1.00 94.44 121 ALA A C 1
ATOM 986 O O . ALA A 1 121 ? 22.364 1.153 -11.544 1.00 94.44 121 ALA A O 1
ATOM 987 N N . LEU A 1 122 ? 20.558 1.962 -12.615 1.00 92.62 122 LEU A N 1
ATOM 988 C CA . LEU A 1 122 ? 21.091 3.311 -12.772 1.00 92.62 122 LEU A CA 1
ATOM 989 C C . LEU A 1 122 ? 21.238 4.011 -11.418 1.00 92.62 122 LEU A C 1
ATOM 991 O O . LEU A 1 122 ? 22.316 4.524 -11.140 1.00 92.62 122 LEU A O 1
ATOM 995 N N . THR A 1 123 ? 20.201 3.986 -10.577 1.00 93.00 123 THR A N 1
ATOM 996 C CA . THR A 1 123 ? 20.208 4.594 -9.238 1.00 93.00 123 THR A CA 1
ATOM 997 C C . THR A 1 123 ? 21.327 4.025 -8.366 1.00 93.00 123 THR A C 1
ATOM 999 O O . THR A 1 123 ? 22.062 4.792 -7.746 1.00 93.00 123 THR A O 1
ATOM 1002 N N . ALA A 1 124 ? 21.524 2.701 -8.384 1.00 92.31 124 ALA A N 1
ATOM 1003 C CA . ALA A 1 124 ? 22.630 2.049 -7.681 1.00 92.31 124 ALA A CA 1
ATOM 1004 C C . ALA A 1 124 ? 23.998 2.524 -8.196 1.00 92.31 124 ALA A C 1
ATOM 1006 O O . ALA A 1 124 ? 24.888 2.852 -7.415 1.00 92.31 124 ALA A O 1
ATOM 1007 N N . LYS A 1 125 ? 24.163 2.610 -9.523 1.00 93.12 125 LYS A N 1
ATOM 1008 C CA . LYS A 1 125 ? 25.414 3.048 -10.156 1.00 93.12 125 LYS A CA 1
ATOM 1009 C C . LYS A 1 125 ? 25.752 4.510 -9.852 1.00 93.12 125 LYS A C 1
ATOM 1011 O O . LYS A 1 125 ? 26.929 4.843 -9.735 1.00 93.12 125 LYS A O 1
ATOM 1016 N N . THR A 1 126 ? 24.755 5.389 -9.797 1.00 92.31 126 THR A N 1
ATOM 1017 C CA . THR A 1 126 ? 24.960 6.831 -9.589 1.00 92.31 126 THR A CA 1
ATOM 1018 C C . THR A 1 126 ? 24.993 7.230 -8.117 1.00 92.31 126 THR A C 1
ATOM 1020 O O . THR A 1 126 ? 25.323 8.375 -7.822 1.00 92.31 126 THR A O 1
ATOM 1023 N N . GLY A 1 127 ? 24.651 6.321 -7.197 1.00 87.94 127 GLY A N 1
ATOM 1024 C CA . GLY A 1 127 ? 24.473 6.647 -5.781 1.00 87.94 127 GLY A CA 1
ATOM 1025 C C . GLY A 1 127 ? 23.268 7.557 -5.523 1.00 87.94 127 GLY A C 1
ATOM 1026 O O . GLY A 1 127 ? 23.213 8.229 -4.494 1.00 87.94 127 GLY A O 1
ATOM 1027 N N . ALA A 1 128 ? 22.323 7.619 -6.466 1.00 88.00 128 ALA A N 1
ATOM 1028 C CA . ALA A 1 128 ? 21.091 8.374 -6.305 1.00 88.00 128 ALA A CA 1
ATOM 1029 C C . ALA A 1 128 ? 20.121 7.657 -5.348 1.00 88.00 128 ALA A C 1
ATOM 1031 O O . ALA A 1 128 ? 20.341 6.523 -4.915 1.00 88.00 128 ALA A O 1
ATOM 1032 N N . PHE A 1 129 ? 19.016 8.327 -5.033 1.00 88.81 129 PHE A N 1
ATOM 1033 C CA . PHE A 1 129 ? 17.966 7.797 -4.171 1.00 88.81 129 PHE A CA 1
ATOM 1034 C C . PHE A 1 129 ? 16.734 7.423 -4.999 1.00 88.81 129 PHE A C 1
ATOM 1036 O O . PHE A 1 129 ? 16.359 8.135 -5.928 1.00 88.81 129 PHE A O 1
ATOM 1043 N N . TYR A 1 130 ? 16.077 6.326 -4.634 1.00 88.12 130 TYR A N 1
ATOM 1044 C CA . TYR A 1 130 ? 14.760 5.951 -5.134 1.00 88.12 130 TYR A CA 1
ATOM 1045 C C . TYR A 1 130 ? 13.707 6.377 -4.107 1.00 88.12 130 TYR A C 1
ATOM 1047 O O . TYR A 1 130 ? 13.635 5.794 -3.027 1.00 88.12 130 TYR A O 1
ATOM 1055 N N . HIS A 1 131 ? 12.947 7.436 -4.407 1.00 84.12 131 HIS A N 1
ATOM 1056 C CA . HIS A 1 131 ? 11.994 8.067 -3.475 1.00 84.12 131 HIS A CA 1
ATOM 1057 C C . HIS A 1 131 ? 12.584 8.297 -2.069 1.00 84.12 131 HIS A C 1
ATOM 1059 O O . HIS A 1 131 ? 12.015 7.895 -1.059 1.00 84.12 131 HIS A O 1
ATOM 1065 N N . GLY A 1 132 ? 13.779 8.893 -2.009 1.00 86.75 132 GLY A N 1
ATOM 1066 C CA . GLY A 1 132 ? 14.466 9.186 -0.746 1.00 86.75 132 GLY A CA 1
ATOM 1067 C C . GLY A 1 132 ? 15.164 7.990 -0.086 1.00 86.75 132 GLY A C 1
ATOM 1068 O O . GLY A 1 132 ? 15.817 8.172 0.938 1.00 86.75 132 GLY A O 1
ATOM 1069 N N . GLN A 1 133 ? 15.106 6.788 -0.673 1.00 91.25 133 GLN A N 1
ATOM 1070 C CA . GLN A 1 133 ? 15.820 5.609 -0.173 1.00 91.25 133 GLN A CA 1
ATOM 1071 C C . GLN A 1 133 ? 17.105 5.333 -0.971 1.00 91.25 133 GLN A C 1
ATOM 1073 O O . GLN A 1 133 ? 17.070 5.354 -2.203 1.00 91.25 133 GLN A O 1
ATOM 1078 N N . PRO A 1 134 ? 18.241 5.036 -0.315 1.00 92.12 134 PRO A N 1
ATOM 1079 C CA . PRO A 1 134 ? 19.459 4.649 -1.016 1.00 92.12 134 PRO A CA 1
ATOM 1080 C C . PRO A 1 134 ? 19.291 3.273 -1.673 1.00 92.12 134 PRO A C 1
ATOM 1082 O O . PRO A 1 134 ? 18.695 2.361 -1.093 1.00 92.12 134 PRO A O 1
ATOM 1085 N N . VAL A 1 135 ? 19.864 3.104 -2.865 1.00 94.12 135 VAL A N 1
ATOM 1086 C CA . VAL A 1 135 ? 19.883 1.821 -3.580 1.00 94.12 135 VAL A CA 1
ATOM 1087 C C . VAL A 1 135 ? 21.312 1.289 -3.606 1.00 94.12 135 VAL A C 1
ATOM 1089 O O . VAL A 1 135 ? 22.177 1.868 -4.252 1.00 94.12 135 VAL A O 1
ATOM 1092 N N . ASP A 1 136 ? 21.552 0.181 -2.907 1.00 92.50 136 ASP A N 1
ATOM 1093 C CA . ASP A 1 136 ? 22.817 -0.560 -2.946 1.00 92.50 136 ASP A CA 1
ATOM 1094 C C . ASP A 1 136 ? 22.651 -1.904 -3.681 1.00 92.50 136 ASP A C 1
ATOM 1096 O O . ASP A 1 136 ? 21.560 -2.253 -4.144 1.00 92.50 136 ASP A O 1
ATOM 1100 N N . ASP A 1 137 ? 23.724 -2.692 -3.762 1.00 93.19 137 ASP A N 1
ATOM 1101 C CA . ASP A 1 137 ? 23.700 -4.012 -4.401 1.00 93.19 137 ASP A CA 1
ATOM 1102 C C . ASP A 1 137 ? 22.707 -4.983 -3.744 1.00 93.19 137 ASP A C 1
ATOM 1104 O O . ASP A 1 137 ? 22.129 -5.839 -4.420 1.00 93.19 137 ASP A O 1
ATOM 1108 N N . SER A 1 138 ? 22.473 -4.857 -2.433 1.00 95.25 138 SER A N 1
ATOM 1109 C CA . SER A 1 138 ? 21.516 -5.703 -1.718 1.00 95.25 138 SER A CA 1
ATOM 1110 C C . SER A 1 138 ? 20.077 -5.379 -2.123 1.00 95.25 138 SER A C 1
ATOM 1112 O O . SER A 1 138 ? 19.297 -6.300 -2.379 1.00 95.25 138 SER A O 1
ATOM 1114 N N . VAL A 1 139 ? 19.758 -4.089 -2.272 1.00 95.88 139 VAL A N 1
ATOM 1115 C CA . VAL A 1 139 ? 18.475 -3.604 -2.788 1.00 95.88 139 VAL A CA 1
ATOM 1116 C C . VAL A 1 139 ? 18.312 -4.014 -4.248 1.00 95.88 139 VAL A C 1
ATOM 1118 O O . VAL A 1 139 ? 17.275 -4.561 -4.611 1.00 95.88 139 VAL A O 1
ATOM 1121 N N . LEU A 1 140 ? 19.336 -3.829 -5.085 1.00 95.12 140 LEU A N 1
ATOM 1122 C CA . LEU A 1 140 ? 19.278 -4.201 -6.499 1.00 95.12 140 LEU A CA 1
ATOM 1123 C C . LEU A 1 140 ? 19.041 -5.706 -6.690 1.00 95.12 140 LEU A C 1
ATOM 1125 O O . LEU A 1 140 ? 18.226 -6.105 -7.524 1.00 95.12 140 LEU A O 1
ATOM 1129 N N . ARG A 1 141 ? 19.717 -6.549 -5.901 1.00 96.44 141 ARG A N 1
ATOM 1130 C CA . ARG A 1 141 ? 19.482 -7.998 -5.887 1.00 96.44 141 ARG A CA 1
ATOM 1131 C C . ARG A 1 141 ? 18.056 -8.327 -5.453 1.00 96.44 141 ARG A C 1
ATOM 1133 O O . ARG A 1 141 ? 17.380 -9.061 -6.166 1.00 96.44 141 ARG A O 1
ATOM 1140 N N . PHE A 1 142 ? 17.582 -7.742 -4.351 1.00 96.69 142 PHE A N 1
ATOM 1141 C CA . PHE A 1 142 ? 16.206 -7.930 -3.889 1.00 96.69 142 PHE A CA 1
ATOM 1142 C C . PHE A 1 142 ? 15.200 -7.576 -4.989 1.00 96.69 142 PHE A C 1
ATOM 1144 O O . PHE A 1 142 ? 14.341 -8.385 -5.326 1.00 96.69 142 PHE A O 1
ATOM 1151 N N . VAL A 1 143 ? 15.354 -6.413 -5.624 1.00 95.44 143 VAL A N 1
ATOM 1152 C CA . VAL A 1 143 ? 14.467 -5.982 -6.706 1.00 95.44 143 VAL A CA 1
ATOM 1153 C C . VAL A 1 143 ? 14.471 -6.991 -7.852 1.00 95.44 143 VAL A C 1
ATOM 1155 O O . VAL A 1 143 ? 13.393 -7.320 -8.341 1.00 95.44 143 VAL A O 1
ATOM 1158 N N . ARG A 1 144 ? 15.635 -7.518 -8.262 1.00 95.00 144 ARG A N 1
ATOM 1159 C CA . ARG A 1 144 ? 15.766 -8.532 -9.331 1.00 95.00 144 ARG A CA 1
ATOM 1160 C C . ARG A 1 144 ? 15.089 -9.860 -8.996 1.00 95.00 144 ARG A C 1
ATOM 1162 O O . ARG A 1 144 ? 14.476 -10.454 -9.878 1.00 95.00 144 ARG A O 1
ATOM 1169 N N . GLU A 1 145 ? 15.168 -10.292 -7.745 1.00 95.81 145 GLU A N 1
ATOM 1170 C CA . GLU A 1 145 ? 14.626 -11.573 -7.278 1.00 95.81 145 GLU A CA 1
ATOM 1171 C C . GLU A 1 145 ? 13.117 -11.527 -6.980 1.00 95.81 145 GLU A C 1
ATOM 1173 O O . GLU A 1 145 ? 12.490 -12.578 -6.880 1.00 95.81 145 GLU A O 1
ATOM 1178 N N . GLN A 1 146 ? 12.515 -10.337 -6.865 1.00 95.06 146 GLN A N 1
ATOM 1179 C CA . GLN A 1 146 ? 11.081 -10.162 -6.611 1.00 95.06 146 GLN A CA 1
ATOM 1180 C C . GLN A 1 146 ? 10.305 -9.848 -7.907 1.00 95.06 146 GLN A C 1
ATOM 1182 O O . GLN A 1 146 ? 10.260 -8.685 -8.321 1.00 95.06 146 GLN A O 1
ATOM 1187 N N . PRO A 1 147 ? 9.669 -10.842 -8.565 1.00 90.81 147 PRO A N 1
ATOM 1188 C CA . PRO A 1 147 ? 8.969 -10.633 -9.838 1.00 90.81 147 PRO A CA 1
ATOM 1189 C C . PRO A 1 147 ? 7.711 -9.765 -9.707 1.00 90.81 147 PRO A C 1
ATOM 1191 O O . PRO A 1 147 ? 7.339 -9.096 -10.663 1.00 90.81 147 PRO A O 1
ATOM 1194 N N . TYR A 1 148 ? 7.090 -9.733 -8.526 1.00 94.44 148 TYR A N 1
ATOM 1195 C CA . TYR A 1 148 ? 5.856 -8.984 -8.270 1.00 94.44 148 TYR A CA 1
ATOM 1196 C C . TYR A 1 148 ? 6.094 -7.568 -7.723 1.00 94.44 148 TYR A C 1
ATOM 1198 O O . TYR A 1 148 ? 5.152 -6.915 -7.287 1.00 94.44 148 TYR A O 1
ATOM 1206 N N . LEU A 1 149 ? 7.333 -7.075 -7.680 1.00 93.25 149 LEU A N 1
ATOM 1207 C CA . LEU A 1 149 ? 7.621 -5.773 -7.073 1.00 93.25 149 LEU A CA 1
ATOM 1208 C C . LEU A 1 149 ? 6.979 -4.603 -7.851 1.00 93.25 149 LEU A C 1
ATOM 1210 O O . LEU A 1 149 ? 6.982 -4.582 -9.081 1.00 93.25 149 LEU A O 1
ATOM 1214 N N . LEU A 1 150 ? 6.509 -3.596 -7.111 1.00 89.69 150 LEU A N 1
ATOM 1215 C CA . LEU A 1 150 ? 5.880 -2.355 -7.570 1.00 89.69 150 LEU A CA 1
ATOM 1216 C C . LEU A 1 150 ? 4.583 -2.582 -8.355 1.00 89.69 150 LEU A C 1
ATOM 1218 O O . LEU A 1 150 ? 3.527 -2.789 -7.763 1.00 89.69 150 LEU A O 1
ATOM 1222 N N . TYR A 1 151 ? 4.661 -2.527 -9.683 1.00 88.81 151 TYR A N 1
ATOM 1223 C CA . TYR A 1 151 ? 3.517 -2.685 -10.579 1.00 88.81 151 TYR A CA 1
ATOM 1224 C C . TYR A 1 151 ? 3.177 -4.152 -10.835 1.00 88.81 151 TYR A C 1
ATOM 1226 O O . TYR A 1 151 ? 2.124 -4.446 -11.391 1.00 88.81 151 TYR A O 1
ATOM 1234 N N . GLY A 1 152 ? 4.008 -5.077 -10.354 1.00 92.19 152 GLY A N 1
ATOM 1235 C CA . GLY A 1 152 ? 3.671 -6.487 -10.339 1.00 92.19 152 GLY A CA 1
ATOM 1236 C C . GLY A 1 152 ? 3.885 -7.205 -11.663 1.00 92.19 152 GLY A C 1
ATOM 1237 O O . GLY A 1 152 ? 4.552 -6.719 -12.576 1.00 92.19 152 GLY A O 1
ATOM 1238 N N . ALA A 1 153 ? 3.318 -8.403 -11.729 1.00 94.12 153 ALA A N 1
ATOM 1239 C CA . ALA A 1 153 ? 3.314 -9.262 -12.901 1.00 94.12 153 ALA A CA 1
ATOM 1240 C C . ALA A 1 153 ? 2.016 -10.076 -12.941 1.00 94.12 153 ALA A C 1
ATOM 1242 O O . ALA A 1 153 ? 1.333 -10.242 -11.923 1.00 94.12 153 ALA A O 1
ATOM 1243 N N . ARG A 1 154 ? 1.684 -10.604 -14.120 1.00 95.19 154 ARG A N 1
ATOM 1244 C CA . ARG A 1 154 ? 0.552 -11.513 -14.282 1.00 95.19 154 ARG A CA 1
ATOM 1245 C C . ARG A 1 154 ? 0.812 -12.831 -13.554 1.00 95.19 154 ARG A C 1
ATOM 1247 O O . ARG A 1 154 ? 1.826 -13.484 -13.782 1.00 95.19 154 ARG A O 1
ATOM 1254 N N . ASP A 1 155 ? -0.150 -13.240 -12.738 1.00 94.81 155 ASP A N 1
ATOM 1255 C CA . ASP A 1 155 ? -0.252 -14.579 -12.167 1.00 94.81 155 ASP A CA 1
ATOM 1256 C C . ASP A 1 155 ? -1.586 -15.191 -12.611 1.00 94.81 155 ASP A C 1
ATOM 1258 O O . ASP A 1 155 ? -2.655 -14.899 -12.079 1.00 94.81 155 ASP A O 1
ATOM 1262 N N . ARG A 1 156 ? -1.541 -16.021 -13.659 1.00 93.44 156 ARG A N 1
ATOM 1263 C CA . ARG A 1 156 ? -2.724 -16.650 -14.274 1.00 93.44 156 ARG A CA 1
ATOM 1264 C C . ARG A 1 156 ? -3.775 -15.617 -14.718 1.00 93.44 156 ARG A C 1
ATOM 1266 O O . ARG A 1 156 ? -3.641 -15.009 -15.781 1.00 93.44 156 ARG A O 1
ATOM 1273 N N . ASN A 1 157 ? -4.848 -15.463 -13.946 1.00 94.62 157 ASN A N 1
ATOM 1274 C CA . ASN A 1 157 ? -5.977 -14.573 -14.209 1.00 94.62 157 ASN A CA 1
ATOM 1275 C C . ASN A 1 157 ? -5.982 -13.326 -13.309 1.00 94.62 157 ASN A C 1
ATOM 1277 O O . ASN A 1 157 ? -6.969 -12.595 -13.307 1.00 94.62 157 ASN A O 1
ATOM 1281 N N . THR A 1 158 ? -4.914 -13.085 -12.550 1.00 94.25 158 THR A N 1
ATOM 1282 C CA . THR A 1 158 ? -4.756 -11.904 -11.701 1.00 94.25 158 THR A CA 1
ATOM 1283 C C . THR A 1 158 ? -3.454 -11.177 -12.025 1.00 94.25 158 THR A C 1
ATOM 1285 O O . THR A 1 158 ? -2.543 -11.726 -12.648 1.00 94.25 158 THR A O 1
ATOM 1288 N N . ILE A 1 159 ? -3.368 -9.917 -11.601 1.00 94.62 159 ILE A N 1
ATOM 1289 C CA . ILE A 1 159 ? -2.086 -9.237 -11.440 1.00 94.62 159 ILE A CA 1
ATOM 1290 C C . ILE A 1 159 ? -1.725 -9.274 -9.959 1.00 94.62 159 ILE A C 1
ATOM 1292 O O . ILE A 1 159 ? -2.495 -8.806 -9.119 1.00 94.62 159 ILE A O 1
ATOM 1296 N N . ALA A 1 160 ? -0.554 -9.823 -9.649 1.00 94.25 160 ALA A N 1
ATOM 1297 C CA . ALA A 1 160 ? -0.000 -9.824 -8.306 1.00 94.25 160 ALA A CA 1
ATOM 1298 C C . ALA A 1 160 ? 1.078 -8.746 -8.199 1.00 94.25 160 ALA A C 1
ATOM 1300 O O . ALA A 1 160 ? 1.971 -8.658 -9.044 1.00 94.25 160 ALA A O 1
ATOM 1301 N N . ALA A 1 161 ? 0.997 -7.935 -7.147 1.00 94.06 161 ALA A N 1
ATOM 1302 C CA . ALA A 1 161 ? 1.921 -6.843 -6.903 1.00 94.06 161 ALA A CA 1
ATOM 1303 C C . ALA A 1 161 ? 2.257 -6.718 -5.413 1.00 94.06 161 ALA A C 1
ATOM 1305 O O . ALA A 1 161 ? 1.408 -6.957 -4.554 1.00 94.06 161 ALA A O 1
ATOM 1306 N N . ILE A 1 162 ? 3.492 -6.320 -5.116 1.00 93.44 162 ILE A N 1
ATOM 1307 C CA . ILE A 1 162 ? 3.974 -6.003 -3.771 1.00 93.44 162 ILE A CA 1
ATOM 1308 C C . ILE A 1 162 ? 4.703 -4.660 -3.799 1.00 93.44 162 ILE A C 1
ATOM 1310 O O . ILE A 1 162 ? 5.472 -4.381 -4.716 1.00 93.44 162 ILE A O 1
ATOM 1314 N N . ALA A 1 163 ? 4.507 -3.824 -2.785 1.00 92.06 163 ALA A N 1
ATOM 1315 C CA . ALA A 1 163 ? 5.299 -2.607 -2.652 1.00 92.06 163 ALA A CA 1
ATOM 1316 C C . ALA A 1 163 ? 6.767 -2.950 -2.346 1.00 92.06 163 ALA A C 1
ATOM 1318 O O . ALA A 1 163 ? 7.065 -3.945 -1.679 1.00 92.06 163 ALA A O 1
ATOM 1319 N N . ILE A 1 164 ? 7.692 -2.100 -2.794 1.00 94.00 164 ILE A N 1
ATOM 1320 C CA . ILE A 1 164 ? 9.033 -2.088 -2.206 1.00 94.00 164 ILE A CA 1
ATOM 1321 C C . ILE A 1 164 ? 8.916 -1.635 -0.743 1.00 94.00 164 ILE A C 1
ATOM 1323 O O . ILE A 1 164 ? 8.100 -0.756 -0.478 1.00 94.00 164 ILE A O 1
ATOM 1327 N N . PRO A 1 165 ? 9.671 -2.192 0.218 1.00 95.56 165 PRO A N 1
ATOM 1328 C CA . PRO A 1 165 ? 9.660 -1.695 1.594 1.00 95.56 165 PRO A CA 1
ATOM 1329 C C . PRO A 1 165 ? 9.948 -0.182 1.686 1.00 95.56 165 PRO A C 1
ATOM 1331 O O . PRO A 1 165 ? 10.693 0.371 0.873 1.00 95.56 165 PRO A O 1
ATOM 1334 N N . CYS A 1 166 ? 9.374 0.499 2.679 1.00 94.38 166 CYS A N 1
ATOM 1335 C CA . CYS A 1 166 ? 9.599 1.935 2.899 1.00 94.38 166 CYS A CA 1
ATOM 1336 C C . CYS A 1 166 ? 11.012 2.252 3.411 1.00 94.38 166 CYS A C 1
ATOM 1338 O O . CYS A 1 166 ? 11.507 3.358 3.216 1.00 94.38 166 CYS A O 1
ATOM 1340 N N . GLU A 1 167 ? 11.676 1.271 4.028 1.00 95.69 167 GLU A N 1
ATOM 1341 C CA . GLU A 1 167 ? 13.079 1.338 4.427 1.00 95.69 167 GLU A CA 1
ATOM 1342 C C . GLU A 1 167 ? 13.807 0.054 4.013 1.00 95.69 167 GLU A C 1
ATOM 1344 O O . GLU A 1 167 ? 14.197 -0.775 4.839 1.00 95.69 167 GLU A O 1
ATOM 1349 N N . THR A 1 168 ? 13.989 -0.122 2.703 1.00 96.75 168 THR A N 1
ATOM 1350 C CA . THR A 1 168 ? 14.419 -1.388 2.082 1.00 96.75 168 THR A CA 1
ATOM 1351 C C . THR A 1 168 ? 15.688 -1.967 2.684 1.00 96.75 168 THR A C 1
ATOM 1353 O O . THR A 1 168 ? 15.726 -3.140 3.045 1.00 96.75 168 THR A O 1
ATOM 1356 N N . GLN A 1 169 ? 16.723 -1.155 2.875 1.00 96.25 169 GLN A N 1
ATOM 1357 C CA . GLN A 1 169 ? 17.962 -1.644 3.468 1.00 96.25 169 GLN A CA 1
ATOM 1358 C C . GLN A 1 169 ? 17.785 -2.148 4.911 1.00 96.25 169 GLN A C 1
ATOM 1360 O O . GLN A 1 169 ? 18.383 -3.157 5.289 1.00 96.25 169 GLN A O 1
ATOM 1365 N N . LYS A 1 170 ? 16.967 -1.465 5.725 1.00 97.19 170 LYS A N 1
ATOM 1366 C CA . LYS A 1 170 ? 16.678 -1.907 7.096 1.00 97.19 170 LYS A CA 1
ATOM 1367 C C . LYS A 1 170 ? 15.832 -3.177 7.077 1.00 97.19 170 LYS A C 1
ATOM 1369 O O . LYS A 1 170 ? 16.179 -4.136 7.754 1.00 97.19 170 LYS A O 1
ATOM 1374 N N . TYR A 1 171 ? 14.813 -3.232 6.220 1.00 97.88 171 TYR A N 1
ATOM 1375 C CA . TYR A 1 171 ? 13.993 -4.425 5.997 1.00 97.88 171 TYR A CA 1
ATOM 1376 C C . TYR A 1 171 ? 14.828 -5.668 5.648 1.00 97.88 171 TYR A C 1
ATOM 1378 O O . TYR A 1 171 ? 14.592 -6.755 6.181 1.00 97.88 171 TYR A O 1
ATOM 1386 N N . LEU A 1 172 ? 15.818 -5.515 4.762 1.00 97.50 172 LEU A N 1
ATOM 1387 C CA . LEU A 1 172 ? 16.672 -6.618 4.319 1.00 97.50 172 LEU A CA 1
ATOM 1388 C C . LEU A 1 172 ? 17.603 -7.129 5.425 1.00 97.50 172 LEU A C 1
ATOM 1390 O O . LEU A 1 172 ? 17.855 -8.331 5.488 1.00 97.50 172 LEU A O 1
ATOM 1394 N N . ARG A 1 173 ? 18.092 -6.241 6.300 1.00 97.44 173 ARG A N 1
ATOM 1395 C CA . ARG A 1 173 ? 18.986 -6.594 7.417 1.00 97.44 173 ARG A CA 1
ATOM 1396 C C . ARG A 1 173 ? 18.251 -7.061 8.672 1.00 97.44 173 ARG A C 1
ATOM 1398 O O . ARG A 1 173 ? 18.866 -7.687 9.529 1.00 97.44 173 ARG A O 1
ATOM 1405 N N . GLU A 1 174 ? 16.966 -6.748 8.793 1.00 98.31 174 GLU A N 1
ATOM 1406 C CA . GLU A 1 174 ? 16.193 -7.038 9.994 1.00 98.31 174 GLU A CA 1
ATOM 1407 C C . GLU A 1 174 ? 15.753 -8.509 10.067 1.00 98.31 174 GLU A C 1
ATOM 1409 O O . GLU A 1 174 ? 15.273 -9.105 9.090 1.00 98.31 174 GLU A O 1
ATOM 1414 N N . SER A 1 175 ? 15.903 -9.064 11.268 1.00 97.94 175 SER A N 1
ATOM 1415 C CA . SER A 1 175 ? 15.548 -10.432 11.647 1.00 97.94 175 SER A CA 1
ATOM 1416 C C . SER A 1 175 ? 14.337 -10.483 12.576 1.00 97.94 175 SER A C 1
ATOM 1418 O O . SER A 1 175 ? 13.577 -11.449 12.520 1.00 97.94 175 SER A O 1
ATOM 1420 N N . ASP A 1 176 ? 14.114 -9.437 13.377 1.00 98.19 176 ASP A N 1
ATOM 1421 C CA . ASP A 1 176 ? 12.926 -9.321 14.210 1.00 98.19 176 ASP A CA 1
ATOM 1422 C C . ASP A 1 176 ? 11.681 -9.158 13.316 1.00 98.19 176 ASP A C 1
ATOM 1424 O O . ASP A 1 176 ? 11.605 -8.221 12.513 1.00 98.19 176 ASP A O 1
ATOM 1428 N N . PRO A 1 177 ? 10.683 -10.052 13.415 1.00 97.19 177 PRO A N 1
ATOM 1429 C CA . PRO A 1 177 ? 9.547 -10.056 12.500 1.00 97.19 177 PRO A CA 1
ATOM 1430 C C . PRO A 1 177 ? 8.656 -8.814 12.637 1.00 97.19 177 PRO A C 1
ATOM 1432 O O . PRO A 1 177 ? 7.993 -8.437 11.668 1.00 97.19 177 PRO A O 1
ATOM 1435 N N . VAL A 1 178 ? 8.626 -8.173 13.807 1.00 97.00 178 VAL A N 1
ATOM 1436 C CA . VAL A 1 178 ? 7.831 -6.964 14.051 1.00 97.00 178 VAL A CA 1
ATOM 1437 C C . VAL A 1 178 ? 8.518 -5.763 13.411 1.00 97.00 178 VAL A C 1
ATOM 1439 O O . VAL A 1 178 ? 7.913 -5.075 12.586 1.00 97.00 178 VAL A O 1
ATOM 1442 N N . LYS A 1 179 ? 9.812 -5.566 13.683 1.00 98.00 179 LYS A N 1
ATOM 1443 C CA . LYS A 1 179 ? 10.608 -4.498 13.058 1.00 98.00 179 LYS A CA 1
ATOM 1444 C C . LYS A 1 179 ? 10.715 -4.671 11.548 1.00 98.00 179 LYS A C 1
ATOM 1446 O O . LYS A 1 179 ? 10.680 -3.696 10.801 1.00 98.00 179 LYS A O 1
ATOM 1451 N N . LYS A 1 180 ? 10.763 -5.912 11.062 1.00 98.06 180 LYS A N 1
ATOM 1452 C CA . LYS A 1 180 ? 10.758 -6.187 9.625 1.00 98.06 180 LYS A CA 1
ATOM 1453 C C . LYS A 1 180 ? 9.466 -5.699 8.966 1.00 98.06 180 LYS A C 1
ATOM 1455 O O . LYS A 1 180 ? 9.531 -5.028 7.942 1.00 98.06 180 LYS A O 1
ATOM 1460 N N . LYS A 1 181 ? 8.296 -5.949 9.567 1.00 96.62 181 LYS A N 1
ATOM 1461 C CA . LYS A 1 181 ? 7.021 -5.377 9.088 1.00 96.62 181 LYS A CA 1
ATOM 1462 C C . LYS A 1 181 ? 7.020 -3.849 9.166 1.00 96.62 181 LYS A C 1
ATOM 1464 O O . LYS A 1 181 ? 6.558 -3.201 8.230 1.00 96.62 181 LYS A O 1
ATOM 1469 N N . TYR A 1 182 ? 7.586 -3.283 10.231 1.00 97.56 182 TYR A N 1
ATOM 1470 C CA . TYR A 1 182 ? 7.724 -1.836 10.389 1.00 97.56 182 TYR A CA 1
ATOM 1471 C C . TYR A 1 182 ? 8.520 -1.200 9.244 1.00 97.56 182 TYR A C 1
ATOM 1473 O O . TYR A 1 182 ? 8.078 -0.205 8.681 1.00 97.56 182 TYR A O 1
ATOM 1481 N N . TYR A 1 183 ? 9.646 -1.791 8.835 1.00 97.50 183 TYR A N 1
ATOM 1482 C CA . TYR A 1 183 ? 10.443 -1.306 7.698 1.00 97.50 183 TYR A CA 1
ATOM 1483 C C . TYR A 1 183 ? 9.822 -1.593 6.321 1.00 97.50 183 TYR A C 1
ATOM 1485 O O . TYR A 1 183 ? 10.304 -1.077 5.313 1.00 97.50 183 TYR A O 1
ATOM 1493 N N . ALA A 1 184 ? 8.771 -2.416 6.258 1.00 95.94 184 ALA A N 1
ATOM 1494 C CA . ALA A 1 184 ? 8.013 -2.673 5.037 1.00 95.94 184 ALA A CA 1
ATOM 1495 C C . ALA A 1 184 ? 6.832 -1.712 4.843 1.00 95.94 184 ALA A C 1
ATOM 1497 O O . ALA A 1 184 ? 6.516 -1.357 3.709 1.00 95.94 184 ALA A O 1
ATOM 1498 N N . CYS A 1 185 ? 6.168 -1.307 5.927 1.00 94.94 185 CYS A N 1
ATOM 1499 C CA . CYS A 1 185 ? 4.918 -0.556 5.867 1.00 94.94 185 CYS A CA 1
ATOM 1500 C C . CYS A 1 185 ? 5.133 0.916 5.482 1.00 94.94 185 CYS A C 1
ATOM 1502 O O . CYS A 1 185 ? 5.806 1.651 6.195 1.00 94.94 185 CYS A O 1
ATOM 1504 N N . HIS A 1 186 ? 4.504 1.368 4.394 1.00 91.50 186 HIS A N 1
ATOM 1505 C CA . HIS A 1 186 ? 4.511 2.780 3.974 1.00 91.50 186 HIS A CA 1
ATOM 1506 C C . HIS A 1 186 ? 3.462 3.644 4.675 1.00 91.50 186 HIS A C 1
ATOM 1508 O O . HIS A 1 186 ? 3.598 4.859 4.719 1.00 91.50 186 HIS A O 1
ATOM 1514 N N . CYS A 1 187 ? 2.387 3.041 5.182 1.00 92.06 187 CYS A N 1
ATOM 1515 C CA . CYS A 1 187 ? 1.228 3.791 5.650 1.00 92.06 187 CYS A CA 1
ATOM 1516 C C . CYS A 1 187 ? 1.487 4.405 7.029 1.00 92.06 187 CYS A C 1
ATOM 1518 O O . CYS A 1 187 ? 1.542 3.676 8.021 1.00 92.06 187 CYS A O 1
ATOM 1520 N N . GLN A 1 188 ? 1.583 5.734 7.102 1.00 91.81 188 GLN A N 1
ATOM 1521 C CA . GLN A 1 188 ? 1.797 6.455 8.362 1.00 91.81 188 GLN A CA 1
ATOM 1522 C C . GLN A 1 188 ? 0.715 6.184 9.417 1.00 91.81 188 GLN A C 1
ATOM 1524 O O . GLN A 1 188 ? 1.026 6.057 10.595 1.00 91.81 188 GLN A O 1
ATOM 1529 N N . PHE A 1 189 ? -0.525 5.949 8.983 1.00 94.81 189 PHE A N 1
ATOM 1530 C CA . PHE A 1 189 ? -1.660 5.626 9.854 1.00 94.81 189 PHE A CA 1
ATOM 1531 C C . PHE A 1 189 ? -1.570 4.253 10.535 1.00 94.81 189 PHE A C 1
ATOM 1533 O O . PHE A 1 189 ? -2.272 4.002 11.507 1.00 94.81 189 PHE A O 1
ATOM 1540 N N . ALA A 1 190 ? -0.748 3.333 10.021 1.00 95.25 190 ALA A N 1
ATOM 1541 C CA . ALA A 1 190 ? -0.655 1.965 10.539 1.00 95.25 190 ALA A CA 1
ATOM 1542 C C . ALA A 1 190 ? 0.739 1.597 11.039 1.00 95.25 190 ALA A C 1
ATOM 1544 O O . ALA A 1 190 ? 0.882 0.714 11.885 1.00 95.25 190 ALA A O 1
ATOM 1545 N N . ARG A 1 191 ? 1.778 2.205 10.466 1.00 95.94 191 ARG A N 1
ATOM 1546 C CA . ARG A 1 191 ? 3.163 1.773 10.629 1.00 95.94 191 ARG A CA 1
ATOM 1547 C C . ARG A 1 191 ? 3.612 1.805 12.085 1.00 95.94 191 ARG A C 1
ATOM 1549 O O . ARG A 1 191 ? 4.131 0.795 12.555 1.00 95.94 191 ARG A O 1
ATOM 1556 N N . GLU A 1 192 ? 3.385 2.913 12.786 1.00 97.19 192 GLU A N 1
ATOM 1557 C CA . GLU A 1 192 ? 3.854 3.077 14.167 1.00 97.19 192 GLU A CA 1
ATOM 1558 C C . GLU A 1 192 ? 3.122 2.135 15.131 1.00 97.19 192 GLU A C 1
ATOM 1560 O O . GLU A 1 192 ? 3.731 1.575 16.041 1.00 97.19 192 GLU A O 1
ATOM 1565 N N . SER A 1 193 ? 1.856 1.807 14.841 1.00 97.69 193 SER A N 1
ATOM 1566 C CA . SER A 1 193 ? 1.090 0.813 15.606 1.00 97.69 193 SER A CA 1
ATOM 1567 C C . SER A 1 193 ? 1.792 -0.545 15.744 1.00 97.69 193 SER A C 1
ATOM 1569 O O . SER A 1 193 ? 1.561 -1.257 16.714 1.00 97.69 193 SER A O 1
ATOM 1571 N N . LEU A 1 194 ? 2.678 -0.917 14.812 1.00 97.38 194 LEU A N 1
ATOM 1572 C CA . LEU A 1 194 ? 3.418 -2.182 14.868 1.00 97.38 194 LEU A CA 1
ATOM 1573 C C . LEU A 1 194 ? 4.378 -2.262 16.061 1.00 97.38 194 LEU A C 1
ATOM 1575 O O . LEU A 1 194 ? 4.708 -3.366 16.488 1.00 97.38 194 LEU A O 1
ATOM 1579 N N . LEU A 1 195 ? 4.830 -1.120 16.584 1.00 97.06 195 LEU A N 1
ATOM 1580 C CA . LEU A 1 195 ? 5.765 -1.039 17.708 1.00 97.06 195 LEU A CA 1
ATOM 1581 C C . LEU A 1 195 ? 5.061 -0.746 19.043 1.00 97.06 195 LEU A C 1
ATOM 1583 O O . LEU A 1 195 ? 5.677 -0.846 20.107 1.00 97.06 195 LEU A O 1
ATOM 1587 N N . GLN A 1 196 ? 3.768 -0.417 19.008 1.00 96.50 196 GLN A N 1
ATOM 1588 C CA . GLN A 1 196 ? 3.007 0.004 20.178 1.00 96.50 196 GLN A CA 1
ATOM 1589 C C . GLN A 1 196 ? 2.481 -1.177 21.000 1.00 96.50 196 GLN A C 1
ATOM 1591 O O . GLN A 1 196 ? 1.956 -2.161 20.478 1.00 96.50 196 GLN A O 1
ATOM 1596 N N . LYS A 1 197 ? 2.526 -1.035 22.331 1.00 95.50 197 LYS A N 1
ATOM 1597 C CA . LYS A 1 197 ? 1.963 -2.026 23.269 1.00 95.50 197 LYS A CA 1
ATOM 1598 C C . LYS A 1 197 ? 0.438 -2.133 23.194 1.00 95.50 197 LYS A C 1
ATOM 1600 O O . LYS A 1 197 ? -0.110 -3.160 23.576 1.00 95.50 197 LYS A O 1
ATOM 1605 N N . GLU A 1 198 ? -0.230 -1.088 22.709 1.00 95.12 198 GLU A N 1
ATOM 1606 C CA . GLU A 1 198 ? -1.684 -1.052 22.518 1.00 95.12 198 GLU A CA 1
ATOM 1607 C C . GLU A 1 198 ? -2.171 -2.048 21.442 1.00 95.12 198 GLU A C 1
ATOM 1609 O O . GLU A 1 198 ? -3.351 -2.388 21.387 1.00 95.12 198 GLU A O 1
ATOM 1614 N N . GLY A 1 199 ? -1.261 -2.550 20.601 1.00 95.19 199 GLY A N 1
ATOM 1615 C CA . GLY A 1 199 ? -1.541 -3.506 19.531 1.00 95.19 199 GLY A CA 1
ATOM 1616 C C . GLY A 1 199 ? -1.393 -2.873 18.152 1.00 95.19 199 GLY A C 1
ATOM 1617 O O . GLY A 1 199 ? -0.880 -1.767 18.014 1.00 95.19 199 GLY A O 1
ATOM 1618 N N . THR A 1 200 ? -1.894 -3.531 17.105 1.00 97.00 200 THR A N 1
ATOM 1619 C CA . THR A 1 200 ? -1.801 -3.052 15.710 1.00 97.00 200 THR A CA 1
ATOM 1620 C C . THR A 1 200 ? -3.121 -2.481 15.202 1.00 97.00 200 THR A C 1
ATOM 1622 O O . THR A 1 200 ? -4.191 -2.899 15.646 1.00 97.00 200 THR A O 1
ATOM 1625 N N . VAL A 1 201 ? -3.056 -1.523 14.280 1.00 97.31 201 VAL A N 1
ATOM 1626 C CA . VAL A 1 201 ? -4.238 -1.069 13.536 1.00 97.31 201 VAL A CA 1
ATOM 1627 C C . VAL A 1 201 ? -4.823 -2.248 12.754 1.00 97.31 201 VAL A C 1
ATOM 1629 O O . VAL A 1 201 ? -4.093 -3.148 12.326 1.00 97.31 201 VAL A O 1
ATOM 1632 N N . SER A 1 202 ? -6.148 -2.265 12.596 1.00 96.56 202 SER A N 1
ATOM 1633 C CA . SER A 1 202 ? -6.841 -3.317 11.853 1.00 96.56 202 SER A CA 1
ATOM 1634 C C . SER A 1 202 ? -6.347 -3.419 10.411 1.00 96.56 202 SER A C 1
ATOM 1636 O O . SER A 1 202 ? -6.139 -2.417 9.722 1.00 96.56 202 SER A O 1
ATOM 1638 N N . THR A 1 203 ? -6.237 -4.651 9.910 1.00 94.06 203 THR A N 1
ATOM 1639 C CA . THR A 1 203 ? -5.878 -4.916 8.513 1.00 94.06 203 THR A CA 1
ATOM 1640 C C . THR A 1 203 ? -6.945 -4.457 7.522 1.00 94.06 203 THR A C 1
ATOM 1642 O O . THR A 1 203 ? -6.658 -4.412 6.328 1.00 94.06 203 THR A O 1
ATOM 1645 N N . THR A 1 204 ? -8.144 -4.081 7.982 1.00 94.44 204 THR A N 1
ATOM 1646 C CA . THR A 1 204 ? -9.172 -3.431 7.154 1.00 94.44 204 THR A CA 1
ATOM 1647 C C . THR A 1 204 ? -8.603 -2.227 6.399 1.00 94.44 204 THR A C 1
ATOM 1649 O O . THR A 1 204 ? -8.847 -2.090 5.198 1.00 94.44 204 THR A O 1
ATOM 1652 N N . LEU A 1 205 ? -7.757 -1.420 7.054 1.00 93.56 205 LEU A N 1
ATOM 1653 C CA . LEU A 1 205 ? -7.090 -0.272 6.435 1.00 93.56 205 LEU A CA 1
ATOM 1654 C C . LEU A 1 205 ? -6.178 -0.682 5.265 1.00 93.56 205 LEU A C 1
ATOM 1656 O O . LEU A 1 205 ? -6.088 0.021 4.258 1.00 93.56 205 LEU A O 1
ATOM 1660 N N . CYS A 1 206 ? -5.536 -1.850 5.361 1.00 90.81 206 CYS A N 1
ATOM 1661 C CA . CYS A 1 206 ? -4.609 -2.363 4.351 1.00 90.81 206 CYS A CA 1
ATOM 1662 C C . CYS A 1 206 ? -5.301 -2.805 3.053 1.00 90.81 206 CYS A C 1
ATOM 1664 O O . CYS A 1 206 ? -4.618 -3.100 2.072 1.00 90.81 206 CYS A O 1
ATOM 1666 N N . ASN A 1 207 ? -6.638 -2.808 3.004 1.00 91.06 207 ASN A N 1
ATOM 1667 C CA . ASN A 1 207 ? -7.371 -3.007 1.756 1.00 91.06 207 ASN A CA 1
ATOM 1668 C C . ASN A 1 207 ? -7.195 -1.839 0.767 1.00 91.06 207 ASN A C 1
ATOM 1670 O O . ASN A 1 207 ? -7.600 -1.996 -0.379 1.00 91.06 207 ASN A O 1
ATOM 1674 N N . CYS A 1 208 ? -6.538 -0.729 1.149 1.00 85.69 208 CYS A N 1
ATOM 1675 C CA . CYS A 1 208 ? -6.309 0.482 0.336 1.00 85.69 208 CYS A CA 1
ATOM 1676 C C . CYS A 1 208 ? -5.469 0.297 -0.942 1.00 85.69 208 CYS A C 1
ATOM 1678 O O . CYS A 1 208 ? -5.087 1.276 -1.584 1.00 85.69 208 CYS A O 1
ATOM 1680 N N . SER A 1 209 ? -5.210 -0.952 -1.333 1.00 80.75 209 SER A N 1
ATOM 1681 C CA . SER A 1 209 ? -4.723 -1.330 -2.656 1.00 80.75 209 SER A CA 1
ATOM 1682 C C . SER A 1 209 ? -3.310 -0.863 -3.006 1.00 80.75 209 SER A C 1
ATOM 1684 O O . SER A 1 209 ? -3.024 -0.520 -4.155 1.00 80.75 209 SER A O 1
ATOM 1686 N N . LEU A 1 210 ? -2.414 -0.914 -2.013 1.00 82.75 210 LEU A N 1
ATOM 1687 C CA . LEU A 1 210 ? -0.990 -0.575 -2.149 1.00 82.75 210 LEU A CA 1
ATOM 1688 C C . LEU A 1 210 ? -0.762 0.843 -2.698 1.00 82.75 210 LEU A C 1
ATOM 1690 O O . LEU A 1 210 ? 0.121 1.073 -3.521 1.00 82.75 210 LEU A O 1
ATOM 1694 N N . GLY A 1 211 ? -1.569 1.807 -2.250 1.00 78.31 211 GLY A N 1
ATOM 1695 C CA . GLY A 1 211 ? -1.493 3.168 -2.766 1.00 78.31 211 GLY A CA 1
ATOM 1696 C C . GLY A 1 211 ? -2.003 3.200 -4.202 1.00 78.31 211 GLY A C 1
ATOM 1697 O O . GLY A 1 211 ? -3.194 3.050 -4.430 1.00 78.31 211 GLY A O 1
ATOM 1698 N N . HIS A 1 212 ? -1.123 3.382 -5.181 1.00 85.12 212 HIS A N 1
ATOM 1699 C CA . HIS A 1 212 ? -1.515 3.604 -6.575 1.00 85.12 212 HIS A CA 1
ATOM 1700 C C . HIS A 1 212 ? -1.672 2.331 -7.426 1.00 85.12 212 HIS A C 1
ATOM 1702 O O . HIS A 1 212 ? -2.222 2.403 -8.524 1.00 85.12 212 HIS A O 1
ATOM 1708 N N . THR A 1 213 ? -1.193 1.165 -6.981 1.00 89.81 213 THR A N 1
ATOM 1709 C CA . THR A 1 213 ? -1.027 0.012 -7.885 1.00 89.81 213 THR A CA 1
ATOM 1710 C C . THR A 1 213 ? -2.338 -0.475 -8.503 1.00 89.81 213 THR A C 1
ATOM 1712 O O . THR A 1 213 ? -2.388 -0.756 -9.698 1.00 89.81 213 THR A O 1
ATOM 1715 N N . LYS A 1 214 ? -3.424 -0.562 -7.727 1.00 91.25 214 LYS A N 1
ATOM 1716 C CA . LYS A 1 214 ? -4.711 -1.023 -8.274 1.00 91.25 214 LYS A CA 1
ATOM 1717 C C . LYS A 1 214 ? -5.335 -0.015 -9.231 1.00 91.25 214 LYS A C 1
ATOM 1719 O O . LYS A 1 214 ? -5.765 -0.413 -10.305 1.00 91.25 214 LYS A O 1
ATOM 1724 N N . VAL A 1 215 ? -5.379 1.267 -8.856 1.00 91.31 215 VAL A N 1
ATOM 1725 C CA . VAL A 1 215 ? -5.962 2.322 -9.706 1.00 91.31 215 VAL A CA 1
ATOM 1726 C C . VAL A 1 215 ? -5.191 2.450 -11.025 1.00 91.31 215 VAL A C 1
ATOM 1728 O O . VAL A 1 215 ? -5.805 2.649 -12.068 1.00 91.31 215 VAL A O 1
ATOM 1731 N N . PHE A 1 216 ? -3.872 2.228 -10.998 1.00 93.12 216 PHE A N 1
ATOM 1732 C CA . PHE A 1 216 ? -3.045 2.112 -12.196 1.00 93.12 216 PHE A CA 1
ATOM 1733 C C . PHE A 1 216 ? -3.533 0.983 -13.116 1.00 93.12 216 PHE A C 1
ATOM 1735 O O . PHE A 1 216 ? -3.778 1.217 -14.297 1.00 93.12 216 PHE A O 1
ATOM 1742 N N . TRP A 1 217 ? -3.709 -0.232 -12.586 1.00 94.25 217 TRP A N 1
ATOM 1743 C CA . TRP A 1 217 ? -4.128 -1.384 -13.391 1.00 94.25 217 TRP A CA 1
ATOM 1744 C C . TRP A 1 217 ? -5.560 -1.270 -13.906 1.00 94.25 217 TRP A C 1
ATOM 1746 O O . TRP A 1 217 ? -5.823 -1.659 -15.039 1.00 94.25 217 TRP A O 1
ATOM 1756 N N . GLU A 1 218 ? -6.463 -0.701 -13.109 1.00 93.69 218 GLU A N 1
ATOM 1757 C CA . GLU A 1 218 ? -7.833 -0.407 -13.538 1.00 93.69 218 GLU A CA 1
ATOM 1758 C C . GLU A 1 218 ? -7.900 0.651 -14.638 1.00 93.69 218 GLU A C 1
ATOM 1760 O O . GLU A 1 218 ? -8.815 0.618 -15.449 1.00 93.69 218 GLU A O 1
ATOM 1765 N N . ALA A 1 219 ? -6.958 1.594 -14.668 1.00 94.44 219 ALA A N 1
ATOM 1766 C CA . ALA A 1 219 ? -6.867 2.555 -15.758 1.00 94.44 219 ALA A CA 1
ATOM 1767 C C . ALA A 1 219 ? -6.221 1.940 -17.008 1.00 94.44 219 ALA A C 1
ATOM 1769 O O . ALA A 1 219 ? -6.606 2.272 -18.128 1.00 94.44 219 ALA A O 1
ATOM 1770 N N . ALA A 1 220 ? -5.221 1.071 -16.830 1.00 94.88 220 ALA A N 1
ATOM 1771 C CA . ALA A 1 220 ? -4.485 0.461 -17.931 1.00 94.88 220 ALA A CA 1
ATOM 1772 C C . ALA A 1 220 ? -5.331 -0.539 -18.742 1.00 94.88 220 ALA A C 1
ATOM 1774 O O . ALA A 1 220 ? -5.247 -0.536 -19.976 1.00 94.88 220 ALA A O 1
ATOM 1775 N N . LEU A 1 221 ? -6.133 -1.377 -18.073 1.00 92.62 221 LEU A N 1
ATOM 1776 C CA . LEU A 1 221 ? -6.911 -2.485 -18.658 1.00 92.62 221 LEU A CA 1
ATOM 1777 C C . LEU A 1 221 ? -8.350 -2.086 -19.005 1.00 92.62 221 LEU A C 1
ATOM 1779 O O . LEU A 1 221 ? -8.789 -2.465 -20.121 1.00 92.62 221 LEU A O 1
#

Foldseek 3Di:
DPLPVLVVLVVVDCLVVFWLQVLLLVLCCVLPNPVLSCVLCPPADGQTPPDDLVVLLVSLQSSLVSCVVRPDLVSLLSSQLAASRPDALVSQLSLQVQLVVVVDQQSSLVSVLVSVLVVLVVQQVVQHADVNETRHPLNSVVSVVDQQEDLAHDDPPDGHHAYQFCHNVQLSPDDPPLVNVLRRDPDSNFNVQSVDPVHTRDCSNVSSNNRCNVSNVVSND

Radi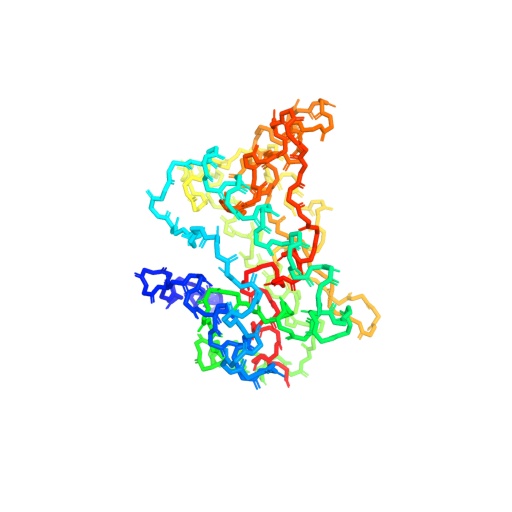us of gyration: 18.83 Å; chains: 1; bounding box: 52×34×53 Å

pLDDT: mean 91.55, std 9.24, range [35.91, 98.31]